Protein AF-H8GNR0-F1 (afdb_monomer_lite)

Foldseek 3Di:
DDDDDDFAEAAQADEDEDALAEQDPGPPARYHHPYHYHYDWAYEGAQCPVVVVVCVVRYDYHDQQWDDQACLQAPGTDTEGDQPGPQAQRTDVVVCCDPPNNQAANRRAGDQDNQNPPPDGHAGRHRYHADADQQWPAFDPPADAPPDADEDAAQDKDKGKTARPAPPDLQFFRPQDWWKFWADPPPRHGPDDTHHWDAPDPRQWDADHVVRMIIHTTGGHNVCAQTKMKTWTQTSNRDIGIHIYHYD

InterPro domains:
  IPR059226 Choice-of-anchor Q domain [NF041518] (64-130)
  IPR061461 PxKF C-terminal domain [NF038114] (137-248)

Structure (mmCIF, N/CA/C/O backbone):
data_AF-H8GNR0-F1
#
_entry.id   AF-H8GNR0-F1
#
loop_
_atom_site.group_PDB
_atom_site.id
_atom_site.type_symbol
_atom_site.label_atom_id
_atom_site.label_alt_id
_atom_site.label_comp_id
_atom_site.label_asym_id
_atom_site.label_entity_id
_atom_site.label_seq_id
_atom_site.pdbx_PDB_ins_code
_atom_site.Cartn_x
_atom_site.Cartn_y
_atom_site.Cartn_z
_atom_site.occupancy
_atom_site.B_iso_or_equiv
_atom_site.auth_seq_id
_atom_site.auth_comp_id
_atom_site.auth_asym_id
_atom_site.auth_atom_id
_atom_site.pdbx_PDB_model_num
ATOM 1 N N . MET A 1 1 ? 15.704 -31.417 -34.513 1.00 39.56 1 MET A N 1
ATOM 2 C CA . MET A 1 1 ? 16.563 -30.567 -33.666 1.00 39.56 1 MET A CA 1
ATOM 3 C C . MET A 1 1 ? 15.655 -29.708 -32.796 1.00 39.56 1 MET A C 1
ATOM 5 O O . MET A 1 1 ? 15.192 -28.676 -33.254 1.00 39.56 1 MET A O 1
ATOM 9 N N . GLY A 1 2 ? 15.285 -30.194 -31.609 1.00 46.16 2 GLY A N 1
ATOM 10 C CA . GLY A 1 2 ? 14.498 -29.434 -30.632 1.00 46.16 2 GLY A CA 1
ATOM 11 C C . GLY A 1 2 ? 15.456 -28.884 -29.586 1.00 46.16 2 GLY A C 1
ATOM 12 O O . GLY A 1 2 ? 16.051 -29.666 -28.851 1.00 46.16 2 GLY A O 1
ATOM 13 N N . GLY A 1 3 ? 15.701 -27.575 -29.600 1.00 50.22 3 GLY A N 1
ATOM 14 C CA . GLY A 1 3 ? 16.625 -26.953 -28.654 1.00 50.22 3 GLY A CA 1
ATOM 15 C C . GLY A 1 3 ? 15.974 -26.744 -27.279 1.00 50.22 3 GLY A C 1
ATOM 16 O O . GLY A 1 3 ? 14.777 -26.456 -27.228 1.00 50.22 3 GLY A O 1
ATOM 17 N N . PRO A 1 4 ? 16.731 -26.865 -26.174 1.00 57.81 4 PRO A N 1
ATOM 18 C CA . PRO A 1 4 ? 16.233 -26.592 -24.834 1.00 57.81 4 PRO A CA 1
ATOM 19 C C . PRO A 1 4 ? 16.185 -25.074 -24.641 1.00 57.81 4 PRO A C 1
ATOM 21 O O . PRO A 1 4 ? 17.228 -24.428 -24.621 1.00 57.81 4 PRO A O 1
ATOM 24 N N . TYR A 1 5 ? 15.003 -24.491 -24.525 1.00 54.38 5 TYR A N 1
ATOM 25 C CA . TYR A 1 5 ? 14.783 -23.048 -24.389 1.00 54.38 5 TYR A CA 1
ATOM 26 C C . TYR A 1 5 ? 13.385 -22.888 -23.751 1.00 54.38 5 TYR A C 1
ATOM 28 O O . TYR A 1 5 ? 12.466 -23.504 -24.283 1.00 54.38 5 TYR A O 1
ATOM 36 N N . VAL A 1 6 ? 13.063 -22.164 -22.674 1.00 59.62 6 VAL A N 1
ATOM 37 C CA . VAL A 1 6 ? 13.677 -21.181 -21.751 1.00 59.62 6 VAL A CA 1
ATOM 38 C C . VAL A 1 6 ? 12.701 -21.084 -20.548 1.00 59.62 6 VAL A C 1
ATOM 40 O O . VAL A 1 6 ? 11.546 -21.476 -20.720 1.00 59.62 6 VAL A O 1
ATOM 43 N N . GLY A 1 7 ? 13.086 -20.558 -19.380 1.00 70.69 7 GLY A N 1
ATOM 44 C CA . GLY A 1 7 ? 12.152 -20.331 -18.262 1.00 70.69 7 GLY A CA 1
ATOM 45 C C . GLY A 1 7 ? 11.491 -18.950 -18.204 1.00 70.69 7 GLY A C 1
ATOM 46 O O . GLY A 1 7 ? 10.556 -18.804 -17.426 1.00 70.69 7 GLY A O 1
ATOM 47 N N . GLY A 1 8 ? 11.972 -17.956 -18.971 1.00 87.25 8 GLY A N 1
ATOM 48 C CA . GLY A 1 8 ? 11.507 -16.558 -18.934 1.00 87.25 8 GLY A CA 1
ATOM 49 C C . GLY A 1 8 ? 11.011 -16.023 -20.285 1.00 87.25 8 GLY A C 1
ATOM 50 O O . GLY A 1 8 ? 10.174 -16.644 -20.943 1.00 87.25 8 GLY A O 1
ATOM 51 N N . ILE A 1 9 ? 11.517 -14.863 -20.721 1.00 92.06 9 ILE A N 1
ATOM 52 C CA . ILE A 1 9 ? 11.151 -14.235 -22.004 1.00 92.06 9 ILE A CA 1
ATOM 53 C C . ILE A 1 9 ? 12.023 -14.772 -23.143 1.00 92.06 9 ILE A C 1
ATOM 55 O O . ILE A 1 9 ? 13.246 -14.832 -23.032 1.00 92.06 9 ILE A O 1
ATOM 59 N N . ARG A 1 10 ? 11.396 -15.082 -24.287 1.00 91.75 10 ARG A N 1
ATOM 60 C CA . ARG A 1 10 ? 12.099 -15.417 -25.531 1.00 91.75 10 ARG A CA 1
ATOM 61 C C . ARG A 1 10 ? 11.581 -14.625 -26.727 1.00 91.75 10 ARG A C 1
ATOM 63 O O . ARG A 1 10 ? 10.444 -14.822 -27.151 1.00 91.75 10 ARG A O 1
ATOM 70 N N . ASN A 1 11 ? 12.437 -13.802 -27.328 1.00 91.94 11 ASN A N 1
ATOM 71 C CA . ASN A 1 11 ? 12.143 -13.058 -28.551 1.00 91.94 11 ASN A CA 1
ATOM 72 C C . ASN A 1 11 ? 13.150 -13.387 -29.664 1.00 91.94 11 ASN A C 1
ATOM 74 O O . ASN A 1 11 ? 14.297 -12.960 -29.617 1.00 91.94 11 ASN A O 1
ATOM 78 N N . PHE A 1 12 ? 12.724 -14.118 -30.695 1.00 91.62 12 PHE A N 1
ATOM 79 C CA . PHE A 1 12 ? 13.611 -14.534 -31.789 1.00 91.62 12 PHE A CA 1
ATOM 80 C C . PHE A 1 12 ? 13.840 -13.473 -32.866 1.00 91.62 12 PHE A C 1
ATOM 82 O O . PHE A 1 12 ? 14.936 -13.365 -33.400 1.00 91.62 12 PHE A O 1
ATOM 89 N N . SER A 1 13 ? 12.784 -12.758 -33.247 1.00 94.44 13 SER A N 1
ATOM 90 C CA . SER A 1 13 ? 12.810 -11.823 -34.380 1.00 94.44 13 SER A CA 1
ATOM 91 C C . SER A 1 13 ? 11.724 -10.748 -34.298 1.00 94.44 13 SER A C 1
ATOM 93 O O . SER A 1 13 ? 11.545 -9.991 -35.247 1.00 94.44 13 SER A O 1
ATOM 95 N N . GLY A 1 14 ? 10.938 -10.733 -33.218 1.00 95.50 14 GLY A N 1
ATOM 96 C CA . GLY A 1 14 ? 9.890 -9.749 -32.989 1.00 95.50 14 GLY A CA 1
ATOM 97 C C . GLY A 1 14 ? 10.418 -8.528 -32.245 1.00 95.50 14 GLY A C 1
ATOM 98 O O . GLY A 1 14 ? 11.629 -8.329 -32.116 1.00 95.50 14 GLY A O 1
ATOM 99 N N . THR A 1 15 ? 9.490 -7.739 -31.714 1.00 95.94 15 THR A N 1
ATOM 100 C CA . THR A 1 15 ? 9.794 -6.577 -30.877 1.00 95.94 15 THR A CA 1
ATOM 101 C C . THR A 1 15 ? 9.435 -6.874 -29.428 1.00 95.94 15 THR A C 1
ATOM 103 O O . THR A 1 15 ? 8.276 -7.158 -29.126 1.00 95.94 15 THR A O 1
ATOM 106 N N . LEU A 1 16 ? 10.416 -6.766 -28.536 1.00 95.00 16 LEU A N 1
ATOM 107 C CA . LEU A 1 16 ? 10.238 -6.770 -27.090 1.00 95.00 16 LEU A CA 1
ATOM 108 C C . LEU A 1 16 ? 10.314 -5.325 -26.588 1.00 95.00 16 LEU A C 1
ATOM 110 O O . LEU A 1 16 ? 11.270 -4.621 -26.897 1.00 95.00 16 LEU A O 1
ATOM 114 N N . ASN A 1 17 ? 9.305 -4.883 -25.837 1.00 95.38 17 ASN A N 1
ATOM 115 C CA . ASN A 1 17 ? 9.304 -3.574 -25.185 1.00 95.38 17 ASN A CA 1
ATOM 116 C C . ASN A 1 17 ? 9.335 -3.795 -23.670 1.00 95.38 17 ASN A C 1
ATOM 118 O O . ASN A 1 17 ? 8.449 -4.483 -23.160 1.00 95.38 17 ASN A O 1
ATOM 122 N N . LEU A 1 18 ? 10.318 -3.225 -22.973 1.00 96.06 18 LEU A N 1
ATOM 123 C CA . LEU A 1 18 ? 10.406 -3.258 -21.510 1.00 96.06 18 LEU A CA 1
ATOM 124 C C . LEU A 1 18 ? 10.346 -1.835 -20.955 1.00 96.06 18 LEU A C 1
ATOM 126 O O . LEU A 1 18 ? 11.019 -0.939 -21.462 1.00 96.06 18 LEU A O 1
ATOM 130 N N . ALA A 1 19 ? 9.523 -1.650 -19.926 1.00 96.31 19 ALA A N 1
ATOM 131 C CA . ALA A 1 19 ? 9.354 -0.383 -19.232 1.00 96.31 19 ALA A CA 1
ATOM 132 C C . ALA A 1 19 ? 9.080 -0.638 -17.751 1.00 96.31 19 ALA A C 1
ATOM 134 O O . ALA A 1 19 ? 8.079 -1.288 -17.438 1.00 96.31 19 ALA A O 1
ATOM 135 N N . ASN A 1 20 ? 9.944 -0.153 -16.852 1.00 97.62 20 ASN A N 1
ATOM 136 C CA . ASN A 1 20 ? 9.807 -0.338 -15.399 1.00 97.62 20 ASN A CA 1
ATOM 137 C C . ASN A 1 20 ? 9.437 -1.783 -15.006 1.00 97.62 2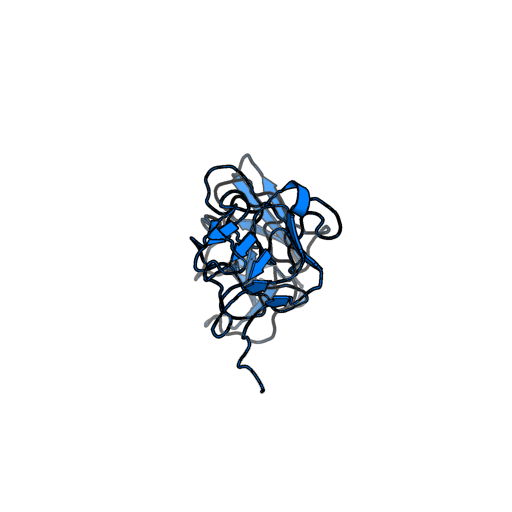0 ASN A C 1
ATOM 139 O O . ASN A 1 20 ? 8.523 -2.014 -14.214 1.00 97.62 20 ASN A O 1
ATOM 143 N N . THR A 1 21 ? 10.086 -2.771 -15.628 1.00 96.44 21 THR A N 1
ATOM 144 C CA . THR A 1 21 ? 9.705 -4.189 -15.562 1.00 96.44 21 THR A CA 1
ATOM 145 C C . THR A 1 21 ? 10.775 -5.039 -14.883 1.00 96.44 21 THR A C 1
ATOM 147 O O . THR A 1 21 ? 11.968 -4.839 -15.093 1.00 96.44 21 THR A O 1
ATOM 150 N N . ILE A 1 22 ? 10.331 -6.033 -14.108 1.00 97.81 22 ILE A N 1
ATOM 151 C CA . ILE A 1 22 ? 11.172 -7.095 -13.547 1.00 97.81 22 ILE A CA 1
ATOM 152 C C . ILE A 1 22 ? 11.054 -8.341 -14.433 1.00 97.81 22 ILE A C 1
ATOM 154 O O . ILE A 1 22 ? 9.946 -8.826 -14.670 1.00 97.81 22 ILE A O 1
ATOM 158 N N . VAL A 1 23 ? 12.188 -8.893 -14.866 1.00 96.38 23 VAL A N 1
ATOM 159 C CA . VAL A 1 23 ? 12.291 -10.219 -15.489 1.00 96.38 23 VAL A CA 1
ATOM 160 C C . VAL A 1 23 ? 13.349 -11.005 -14.723 1.00 96.38 23 VAL A C 1
ATOM 162 O O . VAL A 1 23 ? 14.544 -10.805 -14.905 1.00 96.38 23 VAL A O 1
ATOM 165 N N . ALA A 1 24 ? 12.907 -11.845 -13.796 1.00 95.75 24 ALA A N 1
ATOM 166 C CA . ALA A 1 24 ? 13.783 -12.519 -12.845 1.00 95.75 24 ALA A CA 1
ATOM 167 C C . ALA A 1 24 ? 13.139 -13.809 -12.326 1.00 95.75 24 ALA A C 1
ATOM 169 O O . ALA A 1 24 ? 11.928 -13.998 -12.463 1.00 95.75 24 ALA A O 1
ATOM 170 N N . ASN A 1 25 ? 13.938 -14.640 -11.652 1.00 93.19 25 ASN A N 1
ATOM 171 C CA . ASN A 1 25 ? 13.514 -15.900 -11.028 1.00 93.19 25 ASN A CA 1
ATOM 172 C C . ASN A 1 25 ? 12.925 -16.912 -12.021 1.00 93.19 25 ASN A C 1
ATOM 174 O O . ASN A 1 25 ? 12.088 -17.739 -11.651 1.00 93.19 25 ASN A O 1
ATOM 178 N N . ASN A 1 26 ? 13.359 -16.852 -13.276 1.00 91.44 26 ASN A N 1
ATOM 179 C CA . ASN A 1 26 ? 12.962 -17.805 -14.295 1.00 91.44 26 ASN A CA 1
ATOM 180 C C . ASN A 1 26 ? 13.930 -18.993 -14.352 1.00 91.44 26 ASN A C 1
ATOM 182 O O . ASN A 1 26 ? 15.117 -18.874 -14.042 1.00 91.44 26 ASN A O 1
ATOM 186 N N . ASP A 1 27 ? 13.449 -20.148 -14.815 1.00 85.56 27 ASP A N 1
ATOM 187 C CA . ASP A 1 27 ? 14.329 -21.296 -15.030 1.00 85.56 27 ASP A CA 1
ATOM 188 C C . ASP A 1 27 ? 15.379 -20.989 -16.120 1.00 85.56 27 ASP A C 1
ATOM 190 O O . ASP A 1 27 ? 15.062 -20.649 -17.263 1.00 85.56 27 ASP A O 1
ATOM 194 N N . ARG A 1 28 ? 16.656 -21.203 -15.788 1.00 84.81 28 ARG A N 1
ATOM 195 C CA . ARG A 1 28 ? 17.833 -21.107 -16.672 1.00 84.81 28 ARG A CA 1
ATOM 196 C C . ARG A 1 28 ? 18.226 -19.709 -17.166 1.00 84.81 28 ARG A C 1
ATOM 198 O O . ARG A 1 28 ? 19.396 -19.385 -17.009 1.00 84.81 28 ARG A O 1
ATOM 205 N N . VAL A 1 29 ? 17.349 -18.968 -17.843 1.00 91.38 29 VAL A N 1
ATOM 206 C CA . VAL A 1 29 ? 17.644 -17.596 -18.299 1.00 91.38 29 VAL A CA 1
ATOM 207 C C . VAL A 1 29 ? 16.388 -16.733 -18.281 1.00 91.38 29 VAL A C 1
ATOM 209 O O . VAL A 1 29 ? 15.316 -17.187 -18.698 1.00 91.38 29 VAL A O 1
ATOM 212 N N . ASP A 1 30 ? 16.529 -15.501 -17.801 1.00 93.38 30 ASP A N 1
ATOM 213 C CA . ASP A 1 30 ? 15.415 -14.569 -17.628 1.00 93.38 30 ASP A CA 1
ATOM 214 C C . ASP A 1 30 ? 14.933 -13.985 -18.959 1.00 93.38 30 ASP A C 1
ATOM 216 O O . ASP A 1 30 ? 13.728 -13.866 -19.195 1.00 93.38 30 ASP A O 1
ATOM 220 N N . CYS A 1 31 ? 15.857 -13.654 -19.858 1.00 93.56 31 CYS A N 1
ATOM 221 C CA . CYS A 1 31 ? 15.554 -12.939 -21.087 1.00 93.56 31 CYS A CA 1
ATOM 222 C C . CYS A 1 31 ? 16.506 -13.332 -22.234 1.00 93.56 31 CYS A C 1
ATOM 224 O O . CYS A 1 31 ? 17.686 -12.988 -22.264 1.00 93.56 31 CYS A O 1
ATOM 226 N N . GLU A 1 32 ? 15.983 -14.034 -23.241 1.00 92.62 32 GLU A N 1
ATOM 227 C CA . GLU A 1 32 ? 16.691 -14.334 -24.492 1.00 92.62 32 GLU A CA 1
ATOM 228 C C . GLU A 1 32 ? 16.096 -13.498 -25.635 1.00 92.62 32 GLU A C 1
ATOM 230 O O . GLU A 1 32 ? 14.982 -13.761 -26.096 1.00 92.62 32 GLU A O 1
ATOM 235 N N . ASN A 1 33 ? 16.838 -12.499 -26.122 1.00 92.19 33 ASN A N 1
ATOM 236 C CA . ASN A 1 33 ? 16.403 -11.621 -27.210 1.00 92.19 33 ASN A CA 1
ATOM 237 C C . ASN A 1 33 ? 17.394 -11.623 -28.386 1.00 92.19 33 ASN A C 1
ATOM 239 O O . ASN A 1 33 ? 18.531 -11.186 -28.249 1.00 92.19 33 ASN A O 1
ATOM 243 N N . ALA A 1 34 ? 16.922 -12.059 -29.554 1.00 91.69 34 ALA A N 1
ATOM 244 C CA . ALA A 1 34 ? 17.584 -11.942 -30.856 1.00 91.69 34 ALA A CA 1
ATOM 245 C C . ALA A 1 34 ? 16.828 -11.005 -31.827 1.00 91.69 34 ALA A C 1
ATOM 247 O O . ALA A 1 34 ? 17.286 -10.773 -32.945 1.00 91.69 34 ALA A O 1
ATOM 248 N N . GLY A 1 35 ? 15.668 -10.478 -31.409 1.00 93.12 35 GLY A N 1
ATOM 249 C CA . GLY A 1 35 ? 14.885 -9.484 -32.146 1.00 93.12 35 GLY A CA 1
ATOM 250 C C . GLY A 1 35 ? 15.174 -8.041 -31.715 1.00 93.12 35 GLY A C 1
ATOM 251 O O . GLY A 1 35 ? 16.189 -7.744 -31.084 1.00 93.12 35 GLY A O 1
ATOM 252 N N . THR A 1 36 ? 14.257 -7.127 -32.038 1.00 95.00 36 THR A N 1
ATOM 253 C CA . THR A 1 36 ? 14.333 -5.725 -31.602 1.00 95.00 36 THR A CA 1
ATOM 254 C C . THR A 1 36 ? 13.983 -5.609 -30.122 1.00 95.00 36 THR A C 1
ATOM 256 O O . THR A 1 36 ? 12.928 -6.084 -29.700 1.00 95.00 36 THR A O 1
ATOM 259 N N . LEU A 1 37 ? 14.842 -4.934 -29.358 1.00 94.19 37 LEU A N 1
ATOM 260 C CA . LEU A 1 37 ? 14.612 -4.593 -27.959 1.00 94.19 37 LEU A CA 1
ATOM 261 C C . LEU A 1 37 ? 14.445 -3.079 -27.827 1.00 94.19 37 LEU A C 1
ATOM 263 O O . LEU A 1 37 ? 15.369 -2.326 -28.123 1.00 94.19 37 LEU A O 1
ATOM 267 N N . ASN A 1 38 ? 13.265 -2.649 -27.391 1.00 95.25 38 ASN A N 1
ATOM 268 C CA . ASN A 1 38 ? 12.980 -1.262 -27.049 1.00 95.25 38 ASN A CA 1
ATOM 269 C C . ASN A 1 38 ? 12.901 -1.141 -25.529 1.00 95.25 38 ASN A C 1
ATOM 271 O O . ASN A 1 38 ? 12.120 -1.852 -24.892 1.00 95.25 38 ASN A O 1
ATOM 275 N N . ILE A 1 39 ? 13.676 -0.222 -24.965 1.00 94.50 39 ILE A N 1
ATOM 276 C CA . ILE A 1 39 ? 13.744 0.014 -23.526 1.00 94.50 39 ILE A CA 1
ATOM 277 C C . ILE A 1 39 ? 13.254 1.423 -23.214 1.00 94.50 39 ILE A C 1
ATOM 279 O O . ILE A 1 39 ? 13.574 2.377 -23.925 1.00 94.50 39 ILE A O 1
ATOM 283 N N . SER A 1 40 ? 12.473 1.548 -22.149 1.00 95.00 40 SER A N 1
ATOM 284 C CA . SER A 1 40 ? 12.185 2.816 -21.489 1.00 95.00 40 SER A CA 1
ATOM 285 C C . SER A 1 40 ? 12.238 2.653 -19.970 1.00 95.00 40 SER A C 1
ATOM 287 O O . SER A 1 40 ? 12.061 1.551 -19.444 1.00 95.00 40 SER A O 1
ATOM 289 N N . GLY A 1 41 ? 12.509 3.751 -19.262 1.00 95.62 41 GLY A N 1
ATOM 290 C CA . GLY A 1 41 ? 12.706 3.736 -17.813 1.00 95.62 41 GLY A CA 1
ATOM 291 C C . GLY A 1 41 ? 13.812 2.775 -17.375 1.00 95.62 41 GLY A C 1
ATOM 292 O O . GLY A 1 41 ? 14.766 2.547 -18.116 1.00 95.62 41 GLY A O 1
ATOM 293 N N . VAL A 1 42 ? 13.669 2.197 -16.183 1.00 97.25 42 VAL A N 1
ATOM 294 C CA . VAL A 1 42 ? 14.669 1.286 -15.604 1.00 97.25 42 VAL A CA 1
ATOM 295 C C . VAL A 1 42 ? 14.046 -0.084 -15.384 1.00 97.25 42 VAL A C 1
ATOM 297 O O . VAL A 1 42 ? 12.985 -0.205 -14.784 1.00 97.25 42 VAL A O 1
ATOM 300 N N . ASN A 1 43 ? 14.686 -1.131 -15.887 1.00 97.69 43 ASN A N 1
ATOM 301 C CA . ASN A 1 43 ? 14.215 -2.509 -15.804 1.00 97.69 43 ASN A CA 1
ATOM 302 C C . ASN A 1 43 ? 15.184 -3.340 -14.963 1.00 97.69 43 ASN A C 1
ATOM 304 O O . ASN A 1 43 ? 16.375 -3.051 -14.912 1.00 97.69 43 ASN A O 1
ATOM 308 N N . LEU A 1 44 ? 14.690 -4.398 -14.328 1.00 98.00 44 LEU A N 1
ATOM 309 C CA . LEU A 1 44 ? 15.511 -5.307 -13.535 1.00 98.00 44 LEU A CA 1
ATOM 310 C C . LEU A 1 44 ? 15.526 -6.684 -14.197 1.00 98.00 44 LEU A C 1
ATOM 312 O O . LEU A 1 44 ? 14.476 -7.316 -14.323 1.00 98.00 44 LEU A O 1
ATOM 316 N N . ILE A 1 45 ? 16.709 -7.145 -14.610 1.00 96.81 45 ILE A N 1
ATOM 317 C CA . ILE A 1 45 ? 16.914 -8.484 -15.178 1.00 96.81 45 ILE A CA 1
ATOM 318 C C . ILE A 1 45 ? 17.764 -9.302 -14.208 1.00 96.81 45 ILE A C 1
ATOM 320 O O . ILE A 1 45 ? 18.913 -8.950 -13.944 1.00 96.81 45 ILE A O 1
ATOM 324 N N . GLY A 1 46 ? 17.202 -10.385 -13.671 1.00 95.44 46 GLY A N 1
ATOM 325 C CA . GLY A 1 46 ? 17.786 -11.124 -12.548 1.00 95.44 46 GLY A CA 1
ATOM 326 C C . GLY A 1 46 ? 19.203 -11.633 -12.810 1.00 95.44 46 GLY A C 1
ATOM 327 O O . GLY A 1 46 ? 20.113 -11.424 -12.006 1.00 95.44 46 GLY A O 1
ATOM 328 N N . ASP A 1 47 ? 19.390 -12.266 -13.964 1.00 92.94 47 ASP A N 1
ATOM 329 C CA . ASP A 1 47 ? 20.650 -12.873 -14.403 1.00 92.94 47 ASP A CA 1
ATOM 330 C C . ASP A 1 47 ? 21.485 -12.002 -15.364 1.00 92.94 47 ASP A C 1
ATOM 332 O O . ASP A 1 47 ? 22.539 -12.437 -15.835 1.00 92.94 47 ASP A O 1
ATOM 336 N N . GLY A 1 48 ? 21.024 -10.785 -15.670 1.00 92.19 48 GLY A N 1
ATOM 337 C CA . GLY A 1 48 ? 21.700 -9.860 -16.586 1.00 92.19 48 GLY A CA 1
ATOM 338 C C . GLY A 1 48 ? 21.624 -10.235 -18.070 1.00 92.19 48 GLY A C 1
ATOM 339 O O . GLY A 1 48 ? 22.378 -9.696 -18.882 1.00 92.19 48 GLY A O 1
ATOM 340 N N . SER A 1 49 ? 20.734 -11.155 -18.441 1.00 92.06 49 SER A N 1
ATOM 341 C CA . SER A 1 49 ? 20.459 -11.508 -19.835 1.00 92.06 49 SER A CA 1
ATOM 342 C C . SER A 1 49 ? 19.793 -10.362 -20.629 1.00 92.06 49 SER A C 1
ATOM 344 O O . SER A 1 49 ? 19.666 -9.239 -20.144 1.00 92.06 49 SER A O 1
ATOM 346 N N . CYS A 1 50 ? 19.445 -10.592 -21.903 1.00 89.19 50 CYS A N 1
ATOM 347 C CA . CYS A 1 50 ? 19.048 -9.535 -22.854 1.00 89.19 50 CYS A CA 1
ATOM 348 C C . CYS A 1 50 ? 20.075 -8.398 -23.038 1.00 89.19 50 CYS A C 1
ATOM 350 O O . CYS A 1 50 ? 19.702 -7.274 -23.360 1.00 89.19 50 CYS A O 1
ATOM 352 N N . ASP A 1 51 ? 21.365 -8.720 -22.879 1.00 82.69 51 ASP A N 1
ATOM 353 C CA . ASP A 1 51 ? 22.490 -7.774 -22.935 1.00 82.69 51 ASP A CA 1
ATOM 354 C C . ASP A 1 51 ? 22.353 -6.605 -21.941 1.00 82.69 51 ASP A C 1
ATOM 356 O O . ASP A 1 51 ? 22.891 -5.526 -22.155 1.00 82.69 51 ASP A O 1
ATOM 360 N N . ALA A 1 52 ? 21.666 -6.824 -20.812 1.00 83.31 52 ALA A N 1
ATOM 361 C CA . ALA A 1 52 ? 21.448 -5.803 -19.787 1.00 83.31 52 ALA A CA 1
ATOM 362 C C . ALA A 1 52 ? 22.757 -5.162 -19.286 1.00 83.31 52 ALA A C 1
ATOM 364 O O . ALA A 1 52 ? 22.780 -4.000 -18.890 1.00 83.31 52 ALA A O 1
ATOM 365 N N . SER A 1 53 ? 23.877 -5.893 -19.346 1.00 80.69 53 SER A N 1
ATOM 366 C CA . SER A 1 53 ? 25.195 -5.381 -18.962 1.00 80.69 53 SER A CA 1
ATOM 367 C C . SER A 1 53 ? 25.749 -4.280 -19.872 1.00 80.69 53 SER A C 1
ATOM 369 O O . SER A 1 53 ? 26.672 -3.579 -19.456 1.00 80.69 53 SER A O 1
ATOM 371 N N . SER A 1 54 ? 25.246 -4.134 -21.102 1.00 85.94 54 SER A N 1
ATOM 372 C CA . SER A 1 54 ? 25.718 -3.109 -22.041 1.00 85.94 54 SER A CA 1
ATOM 373 C C . SER A 1 54 ? 25.004 -1.760 -21.881 1.00 85.94 54 SER A C 1
ATOM 375 O O . SER A 1 54 ? 25.495 -0.759 -22.406 1.00 85.94 54 SER A 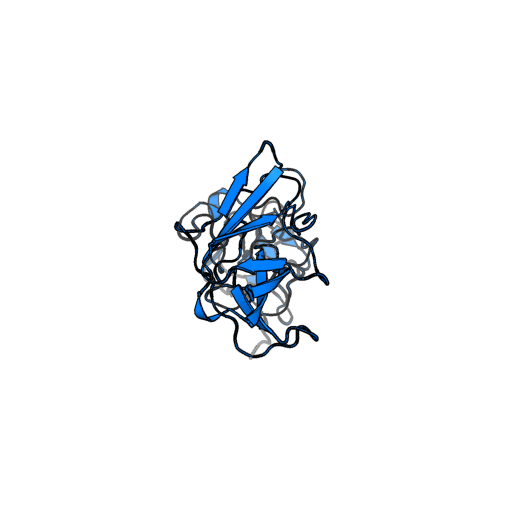O 1
ATOM 377 N N . ASP A 1 55 ? 23.914 -1.707 -21.104 1.00 88.12 55 ASP A N 1
ATOM 378 C CA . ASP A 1 55 ? 23.126 -0.497 -20.846 1.00 88.12 55 ASP A CA 1
ATOM 379 C C . ASP A 1 55 ? 22.785 -0.325 -19.346 1.00 88.12 55 ASP A C 1
ATOM 381 O O . ASP A 1 55 ? 21.632 -0.454 -18.923 1.00 88.12 55 ASP A O 1
ATOM 385 N N . PRO A 1 56 ? 23.786 0.001 -18.507 1.00 88.56 56 PRO A N 1
ATOM 386 C CA . PRO A 1 56 ? 23.600 0.160 -17.063 1.00 88.56 56 PRO A CA 1
ATOM 387 C C . PRO A 1 56 ? 22.748 1.381 -16.676 1.00 88.56 56 PRO A C 1
ATOM 389 O O . PRO A 1 56 ? 22.462 1.568 -15.498 1.00 88.56 56 PRO A O 1
ATOM 392 N N . ALA A 1 57 ? 22.372 2.238 -17.632 1.00 90.56 57 ALA A N 1
ATOM 393 C CA . ALA A 1 57 ? 21.483 3.369 -17.375 1.00 90.56 57 ALA A CA 1
ATOM 394 C C . ALA A 1 57 ? 20.005 2.946 -17.323 1.00 90.56 57 ALA A C 1
ATOM 396 O O . ALA A 1 57 ? 19.210 3.611 -16.664 1.00 90.56 57 ALA A O 1
ATOM 397 N N . HIS A 1 58 ? 19.643 1.851 -17.998 1.00 93.88 58 HIS A N 1
ATOM 398 C CA . HIS A 1 58 ? 18.264 1.362 -18.070 1.00 93.88 58 HIS A CA 1
ATOM 399 C C . HIS A 1 58 ? 18.079 -0.037 -17.479 1.00 93.88 58 HIS A C 1
ATOM 401 O O . HIS A 1 58 ? 16.951 -0.539 -17.443 1.00 93.88 58 HIS A O 1
ATOM 407 N N . PHE A 1 59 ? 19.158 -0.666 -17.011 1.00 96.00 59 PHE A N 1
ATOM 408 C CA . PHE A 1 59 ? 19.111 -1.982 -16.396 1.00 96.00 59 PHE A CA 1
ATOM 409 C C . PHE A 1 59 ? 19.784 -2.043 -15.035 1.00 96.00 59 PHE A C 1
ATOM 411 O O . PHE A 1 59 ? 20.921 -1.614 -14.846 1.00 96.00 59 PHE A O 1
ATOM 418 N N . ILE A 1 60 ? 19.091 -2.711 -14.122 1.00 97.12 60 ILE A N 1
ATOM 419 C CA . ILE A 1 60 ? 19.618 -3.212 -12.862 1.00 97.12 60 ILE A CA 1
ATOM 420 C C . ILE A 1 60 ? 19.733 -4.729 -12.978 1.00 97.12 60 ILE A C 1
ATOM 422 O O . ILE A 1 60 ? 18.818 -5.403 -13.455 1.00 97.12 60 ILE A O 1
ATOM 426 N N . ILE A 1 61 ? 20.873 -5.269 -12.550 1.00 96.44 61 ILE A N 1
ATOM 427 C CA . ILE A 1 61 ? 21.151 -6.705 -12.590 1.00 96.44 61 ILE A CA 1
ATOM 428 C C . ILE A 1 61 ? 21.264 -7.220 -11.162 1.00 96.44 61 ILE A C 1
ATOM 430 O O . ILE A 1 61 ? 22.074 -6.719 -10.382 1.00 96.44 61 ILE A O 1
ATOM 434 N N . GLY A 1 62 ? 20.479 -8.240 -10.832 1.00 95.38 62 GLY A N 1
ATOM 435 C CA . GLY A 1 62 ? 20.512 -8.882 -9.524 1.00 95.38 62 GLY A CA 1
ATOM 436 C C . GLY A 1 62 ? 19.149 -9.383 -9.069 1.00 95.38 62 GLY A C 1
ATOM 437 O O . GLY A 1 62 ? 18.146 -9.237 -9.760 1.00 95.38 62 GLY A O 1
ATOM 438 N N . SER A 1 63 ? 19.110 -9.987 -7.881 1.00 95.94 63 SER A N 1
ATOM 439 C CA . SER A 1 63 ? 17.859 -10.484 -7.305 1.00 95.94 63 SER A CA 1
ATOM 440 C C . SER A 1 63 ? 16.879 -9.329 -7.047 1.00 95.94 63 SER A C 1
ATOM 442 O O . SER A 1 63 ? 17.256 -8.349 -6.407 1.00 95.94 63 SER A O 1
ATOM 444 N N . PRO A 1 64 ? 15.611 -9.441 -7.479 1.00 96.69 64 PRO A N 1
ATOM 445 C CA . PRO A 1 64 ? 14.555 -8.500 -7.095 1.00 96.69 64 PRO A CA 1
ATOM 446 C C . PRO A 1 64 ? 13.998 -8.744 -5.682 1.00 96.69 64 PRO A C 1
ATOM 448 O O . PRO A 1 64 ? 13.125 -7.999 -5.242 1.00 96.69 64 PRO A O 1
ATOM 451 N N . ASP A 1 65 ? 14.421 -9.812 -4.996 1.00 97.56 65 ASP A N 1
ATOM 452 C CA . ASP A 1 65 ? 13.983 -10.176 -3.639 1.00 97.56 65 ASP A CA 1
ATOM 453 C C . ASP A 1 65 ? 12.453 -10.216 -3.469 1.00 97.56 65 ASP A C 1
ATOM 455 O O . ASP A 1 65 ? 11.868 -9.710 -2.505 1.00 97.56 65 ASP A O 1
ATOM 459 N N . LEU A 1 66 ? 11.800 -10.851 -4.447 1.00 97.31 66 LEU A N 1
ATOM 460 C CA . LEU A 1 66 ? 10.355 -11.049 -4.480 1.00 97.31 66 LEU A CA 1
ATOM 461 C C . LEU A 1 66 ? 9.895 -12.051 -3.416 1.00 97.31 66 LEU A C 1
ATOM 463 O O . LEU A 1 66 ? 10.405 -13.168 -3.319 1.00 97.31 66 LEU A O 1
ATOM 467 N N . GLY A 1 67 ? 8.835 -11.695 -2.696 1.00 96.62 67 GLY A N 1
ATOM 468 C CA . GLY A 1 67 ? 8.015 -12.649 -1.961 1.00 96.62 67 GLY A CA 1
ATOM 469 C C . GLY A 1 67 ? 7.237 -13.591 -2.897 1.00 96.62 67 GLY A C 1
ATOM 470 O O . GLY A 1 67 ? 7.158 -13.366 -4.111 1.00 96.62 67 GLY A O 1
ATOM 471 N N . PRO A 1 68 ? 6.620 -14.657 -2.355 1.00 96.25 68 PRO A N 1
ATOM 472 C CA . PRO A 1 68 ? 5.794 -15.569 -3.144 1.00 96.25 68 PRO A CA 1
ATOM 473 C C . PRO A 1 68 ? 4.578 -14.855 -3.751 1.00 96.25 68 PRO A C 1
ATOM 475 O O . PRO A 1 68 ? 4.120 -13.834 -3.236 1.00 96.25 68 PRO A O 1
ATOM 478 N N . LEU A 1 69 ? 4.016 -15.437 -4.815 1.00 95.88 69 LEU A N 1
ATOM 479 C CA . LEU A 1 69 ? 2.744 -14.983 -5.375 1.00 95.88 69 LEU A CA 1
ATOM 480 C C . LEU A 1 69 ? 1.640 -15.174 -4.325 1.00 95.88 69 LEU A C 1
ATOM 482 O O . LEU A 1 69 ? 1.306 -16.303 -3.960 1.00 95.88 69 LEU A O 1
ATOM 486 N N . ALA A 1 70 ? 1.089 -14.072 -3.822 1.00 95.62 70 ALA A N 1
ATOM 487 C CA . ALA A 1 70 ? 0.166 -14.089 -2.692 1.00 95.62 70 ALA A CA 1
ATOM 488 C C . ALA A 1 70 ? -0.919 -13.012 -2.813 1.00 95.62 70 ALA A C 1
ATOM 490 O O . ALA A 1 70 ? -0.834 -12.093 -3.630 1.00 95.62 70 ALA A O 1
ATOM 491 N N . ASP A 1 71 ? -1.961 -13.131 -1.988 1.00 92.69 71 ASP A N 1
ATOM 492 C CA . ASP A 1 71 ? -2.934 -12.053 -1.803 1.00 92.69 71 ASP A CA 1
ATOM 493 C C . ASP A 1 71 ? -2.313 -10.937 -0.950 1.00 92.69 71 ASP A C 1
ATOM 495 O O . ASP A 1 71 ? -2.272 -11.017 0.279 1.00 92.69 71 ASP A O 1
ATOM 499 N N . ASN A 1 72 ? -1.841 -9.886 -1.622 1.00 90.81 72 ASN A N 1
ATOM 500 C CA . ASN A 1 72 ? -1.297 -8.688 -0.984 1.00 90.81 72 ASN A CA 1
ATOM 501 C C . ASN A 1 72 ? -2.300 -7.515 -0.969 1.00 90.81 72 ASN A C 1
ATOM 503 O O . ASN A 1 72 ? -1.890 -6.359 -0.868 1.00 90.81 72 ASN A O 1
ATOM 507 N N . GLY A 1 73 ? -3.611 -7.778 -1.069 1.00 83.69 73 GLY A N 1
ATOM 508 C CA . GLY A 1 73 ? -4.660 -6.762 -0.901 1.00 83.69 73 GLY A CA 1
ATOM 509 C C . GLY A 1 73 ? -5.135 -6.057 -2.179 1.00 83.69 73 GLY A C 1
ATOM 510 O O . GLY A 1 73 ? -5.690 -4.961 -2.084 1.00 83.69 73 GLY A O 1
ATOM 511 N N . GLY A 1 74 ? -4.929 -6.671 -3.349 1.00 88.44 74 GLY A N 1
ATOM 512 C CA . GLY A 1 74 ? -5.349 -6.184 -4.669 1.00 88.44 74 GLY A CA 1
ATOM 513 C C . GLY A 1 74 ? -6.423 -7.052 -5.351 1.00 88.44 74 GLY A C 1
ATOM 514 O O . GLY A 1 74 ? -6.878 -8.037 -4.774 1.00 88.44 74 GLY A O 1
ATOM 515 N N . PRO A 1 75 ? -6.841 -6.717 -6.589 1.00 91.88 75 PRO A N 1
ATOM 516 C CA . PRO A 1 75 ? -7.767 -7.537 -7.380 1.00 91.88 75 PRO A CA 1
ATOM 517 C C . PRO A 1 75 ? -7.141 -8.848 -7.890 1.00 91.88 75 PRO A C 1
ATOM 519 O O . PRO A 1 75 ? -7.866 -9.751 -8.305 1.00 91.88 75 PRO A O 1
ATOM 522 N N . THR A 1 76 ? -5.811 -8.949 -7.874 1.00 93.88 76 THR A N 1
ATOM 523 C CA . THR A 1 76 ? -5.018 -10.108 -8.298 1.00 93.88 76 THR A CA 1
ATOM 524 C C . THR A 1 76 ? -3.927 -10.404 -7.270 1.00 93.88 76 THR A C 1
ATOM 526 O O . THR A 1 76 ? -3.570 -9.542 -6.463 1.00 93.88 76 THR A O 1
ATOM 529 N N . GLN A 1 77 ? -3.392 -11.628 -7.294 1.00 96.06 77 GLN A N 1
ATOM 530 C CA . GLN A 1 77 ? -2.190 -11.950 -6.525 1.00 96.06 77 GLN A CA 1
ATOM 531 C C . GLN A 1 77 ? -0.983 -11.204 -7.107 1.00 96.06 77 GLN A C 1
ATOM 533 O O . GLN A 1 77 ? -0.875 -11.068 -8.325 1.00 96.06 77 GLN A O 1
ATOM 538 N N . THR A 1 78 ? -0.070 -10.756 -6.247 1.00 96.00 78 THR A N 1
ATOM 539 C CA . THR A 1 78 ? 1.175 -10.072 -6.634 1.00 96.00 78 THR A CA 1
ATOM 540 C C . THR A 1 78 ? 2.381 -10.706 -5.949 1.00 96.00 78 THR A C 1
ATOM 542 O O . THR A 1 78 ? 2.241 -11.418 -4.954 1.00 96.00 78 THR A O 1
ATOM 545 N N . HIS A 1 79 ? 3.572 -10.420 -6.470 1.00 97.19 79 HIS A N 1
ATOM 546 C CA . HIS A 1 79 ? 4.827 -10.611 -5.753 1.00 97.19 79 HIS A CA 1
ATOM 547 C C . HIS A 1 79 ? 5.150 -9.325 -4.990 1.00 97.19 79 HIS A C 1
ATOM 549 O O . HIS A 1 79 ? 5.267 -8.270 -5.608 1.00 97.19 79 HIS A O 1
ATOM 555 N N . ALA A 1 80 ? 5.245 -9.398 -3.662 1.00 96.69 80 ALA A N 1
ATOM 556 C CA . ALA A 1 80 ? 5.663 -8.257 -2.850 1.00 96.69 80 ALA A CA 1
ATOM 557 C C . ALA A 1 80 ? 7.184 -8.073 -2.926 1.00 96.69 80 ALA A C 1
ATOM 559 O O . ALA A 1 80 ? 7.907 -9.067 -2.976 1.00 96.69 80 ALA A O 1
ATOM 560 N N . LEU A 1 81 ? 7.664 -6.829 -2.893 1.00 97.88 81 LEU A N 1
ATOM 561 C CA . LEU A 1 81 ? 9.089 -6.545 -2.706 1.00 97.88 81 LEU A CA 1
ATOM 562 C C . LEU A 1 81 ? 9.467 -6.699 -1.230 1.00 97.88 81 LEU A C 1
ATOM 564 O O . LEU A 1 81 ? 8.721 -6.275 -0.341 1.00 97.88 81 LEU A O 1
ATOM 568 N N . SER A 1 82 ? 10.621 -7.308 -0.972 1.00 95.62 82 SER A N 1
ATOM 569 C CA . SER A 1 82 ? 11.221 -7.339 0.365 1.00 95.62 82 SER A CA 1
ATOM 570 C C . SER A 1 82 ? 12.006 -6.054 0.631 1.00 95.62 82 SER A C 1
ATOM 572 O O . SER A 1 82 ? 12.533 -5.442 -0.296 1.00 95.62 82 SER A O 1
ATOM 574 N N . ALA A 1 83 ? 12.123 -5.660 1.903 1.00 94.69 83 ALA A N 1
ATOM 575 C CA . ALA A 1 83 ? 12.947 -4.514 2.290 1.00 94.69 83 ALA A CA 1
ATOM 576 C C . ALA A 1 83 ? 14.399 -4.699 1.811 1.00 94.69 83 ALA A C 1
ATOM 578 O O . ALA A 1 83 ? 14.993 -5.752 2.049 1.00 94.69 83 ALA A O 1
ATOM 579 N N . GLY A 1 84 ? 14.954 -3.674 1.160 1.00 94.88 84 GLY A N 1
ATOM 580 C CA . GLY A 1 84 ? 16.295 -3.710 0.567 1.00 94.88 84 GLY A CA 1
ATOM 581 C C . GLY A 1 84 ? 16.369 -4.285 -0.852 1.00 94.88 84 GLY A C 1
ATOM 582 O O . GLY A 1 84 ? 17.470 -4.408 -1.381 1.00 94.88 84 GLY A O 1
ATOM 583 N N . SER A 1 85 ? 15.230 -4.626 -1.467 1.00 98.19 85 SER A N 1
ATOM 584 C CA . SER A 1 85 ? 15.171 -5.026 -2.876 1.00 98.19 85 SER A CA 1
ATOM 585 C C . SER A 1 85 ? 15.788 -3.964 -3.790 1.00 98.19 85 SER A C 1
ATOM 587 O O . SER A 1 85 ? 15.522 -2.773 -3.646 1.00 98.19 85 SER A O 1
ATOM 589 N N . LEU A 1 86 ? 16.535 -4.418 -4.799 1.00 97.88 86 LEU A N 1
ATOM 590 C CA . LEU A 1 86 ? 17.090 -3.568 -5.857 1.00 97.88 86 LEU A CA 1
ATOM 591 C C . LEU A 1 86 ? 16.023 -2.927 -6.760 1.00 97.88 86 LEU A C 1
ATOM 593 O O . LEU A 1 86 ? 16.364 -2.114 -7.610 1.00 97.88 86 LEU A O 1
ATOM 597 N N . ALA A 1 87 ? 14.755 -3.323 -6.638 1.00 98.38 87 ALA A N 1
ATOM 598 C CA . ALA A 1 87 ? 13.655 -2.725 -7.390 1.00 98.38 87 ALA A CA 1
ATOM 599 C C . ALA A 1 87 ? 13.077 -1.466 -6.724 1.00 98.38 87 ALA A C 1
ATOM 601 O O . ALA A 1 87 ? 12.319 -0.756 -7.387 1.00 98.38 87 ALA A O 1
ATOM 602 N N . ILE A 1 88 ? 13.407 -1.223 -5.447 1.00 98.56 88 ILE A N 1
ATOM 603 C CA . ILE A 1 88 ? 12.826 -0.142 -4.646 1.00 98.56 88 ILE A CA 1
ATOM 604 C C . ILE A 1 88 ? 13.388 1.213 -5.076 1.00 98.56 88 ILE A C 1
ATOM 606 O O . ILE A 1 88 ? 14.607 1.377 -5.139 1.00 98.56 88 ILE A O 1
ATOM 610 N N . ASP A 1 89 ? 12.503 2.168 -5.355 1.00 98.00 89 ASP A N 1
ATOM 611 C CA . ASP A 1 89 ? 12.827 3.553 -5.717 1.00 98.00 89 ASP A CA 1
ATOM 612 C C . ASP A 1 89 ? 13.744 3.683 -6.953 1.00 98.00 89 ASP A C 1
ATOM 614 O O . ASP A 1 89 ? 14.548 4.607 -7.071 1.00 98.00 89 ASP A O 1
ATOM 618 N N . GLN A 1 90 ? 13.642 2.749 -7.907 1.00 97.81 90 GLN A N 1
ATOM 619 C CA . GLN A 1 90 ? 14.519 2.720 -9.090 1.00 97.81 90 GLN A CA 1
ATOM 620 C C . GLN A 1 90 ? 13.823 3.001 -10.426 1.00 97.81 90 GLN A C 1
ATOM 622 O O . GLN A 1 90 ? 14.507 3.189 -11.432 1.00 97.81 90 GLN A O 1
ATOM 627 N N . ALA A 1 91 ? 12.490 2.988 -10.497 1.00 97.81 91 ALA A N 1
ATOM 628 C CA . ALA A 1 91 ? 11.790 3.130 -11.772 1.00 97.81 91 ALA A CA 1
ATOM 629 C C . ALA A 1 91 ? 11.655 4.592 -12.234 1.00 97.81 91 ALA A C 1
ATOM 631 O O . ALA A 1 91 ? 11.870 5.557 -11.506 1.00 97.81 91 ALA A O 1
ATOM 632 N N . ASP A 1 92 ? 11.257 4.774 -13.494 1.00 97.81 92 ASP A N 1
ATOM 633 C CA . ASP A 1 92 ? 10.971 6.100 -14.038 1.00 97.81 92 ASP A CA 1
ATOM 634 C C . ASP A 1 92 ? 9.563 6.577 -13.635 1.00 97.81 92 ASP A C 1
ATOM 636 O O . ASP A 1 92 ? 8.544 6.062 -14.118 1.00 97.81 92 ASP A O 1
ATOM 640 N N . ASN A 1 93 ? 9.508 7.614 -12.794 1.00 97.88 93 ASN A N 1
ATOM 641 C CA . ASN A 1 93 ? 8.272 8.248 -12.327 1.00 97.88 93 ASN A CA 1
ATOM 642 C C . ASN A 1 93 ? 7.373 8.777 -13.458 1.00 97.88 93 ASN A C 1
ATOM 644 O O . ASN A 1 93 ? 6.150 8.805 -13.308 1.00 97.88 93 ASN A O 1
ATOM 648 N N . THR A 1 94 ? 7.935 9.197 -14.595 1.00 98.12 94 THR A N 1
ATOM 649 C CA . THR A 1 94 ? 7.142 9.706 -15.726 1.00 98.12 94 THR A CA 1
ATOM 650 C C . THR A 1 94 ? 6.310 8.599 -16.367 1.00 98.12 94 THR A C 1
ATOM 652 O O . THR A 1 94 ? 5.152 8.825 -16.728 1.00 98.12 94 THR A O 1
ATOM 655 N N . ILE A 1 95 ? 6.855 7.381 -16.425 1.00 97.44 95 ILE A N 1
ATOM 656 C CA . ILE A 1 95 ? 6.151 6.186 -16.901 1.00 97.44 95 ILE A CA 1
ATOM 657 C C . ILE A 1 95 ? 5.093 5.760 -15.881 1.00 97.44 95 ILE A C 1
ATOM 659 O O . ILE A 1 95 ? 3.963 5.459 -16.264 1.00 97.44 95 ILE A O 1
ATOM 663 N N . CYS A 1 96 ? 5.418 5.793 -14.585 1.00 97.69 96 CYS A N 1
ATOM 664 C CA . CYS A 1 96 ? 4.464 5.485 -13.516 1.00 97.69 96 CYS A CA 1
ATOM 665 C C . CYS A 1 96 ? 3.268 6.453 -13.493 1.00 97.69 96 CYS A C 1
ATOM 667 O O . CYS A 1 96 ? 2.132 6.029 -13.270 1.00 97.69 96 CYS A O 1
ATOM 669 N N . ALA A 1 97 ? 3.491 7.735 -13.793 1.00 98.06 97 ALA A N 1
ATOM 670 C CA . ALA A 1 97 ? 2.433 8.738 -13.871 1.00 98.06 97 ALA A CA 1
ATOM 671 C C . ALA A 1 97 ? 1.557 8.616 -15.129 1.00 98.06 97 ALA A C 1
ATOM 673 O O . ALA A 1 97 ? 0.393 9.025 -15.109 1.00 98.06 97 ALA A O 1
ATOM 674 N N . ALA A 1 98 ? 2.091 8.064 -16.220 1.00 97.94 98 ALA A N 1
ATOM 675 C CA . ALA A 1 98 ? 1.377 7.939 -17.483 1.00 97.94 98 ALA A CA 1
ATOM 676 C C . ALA A 1 98 ? 0.260 6.880 -17.429 1.00 97.94 98 ALA A C 1
ATOM 678 O O . ALA A 1 98 ? 0.317 5.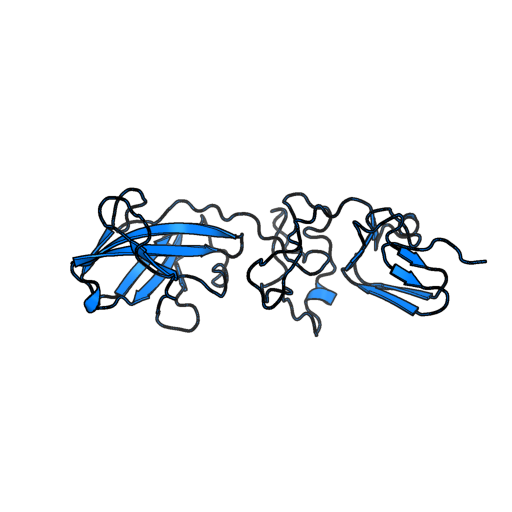886 -16.700 1.00 97.94 98 ALA A O 1
ATOM 679 N N . ALA A 1 99 ? -0.775 7.066 -18.251 1.00 95.88 99 ALA A N 1
ATOM 680 C CA . ALA A 1 99 ? -1.766 6.021 -18.476 1.00 95.88 99 ALA A CA 1
ATOM 681 C C . ALA A 1 99 ? -1.109 4.816 -19.189 1.00 95.88 99 ALA A C 1
ATOM 683 O O . ALA A 1 99 ? -0.301 5.021 -20.094 1.00 95.88 99 ALA A O 1
ATOM 684 N N . PRO A 1 100 ? -1.471 3.567 -18.841 1.00 94.62 100 PRO A N 1
ATOM 685 C CA . PRO A 1 100 ? -2.569 3.182 -17.953 1.00 94.62 100 PRO A CA 1
ATOM 686 C C . PRO A 1 100 ? -2.189 3.040 -16.467 1.00 94.62 100 PRO A C 1
ATOM 688 O O . PRO A 1 100 ? -3.083 2.759 -15.670 1.00 94.62 100 PRO A O 1
ATOM 691 N N . VAL A 1 101 ? -0.918 3.232 -16.087 1.00 95.81 101 VAL A N 1
ATOM 692 C CA . VAL A 1 101 ? -0.435 3.039 -14.704 1.00 95.81 101 VAL A CA 1
ATOM 693 C C . VAL A 1 101 ? -1.054 4.065 -13.757 1.00 95.81 101 VAL A C 1
ATOM 695 O O . VAL A 1 101 ? -1.533 3.695 -12.691 1.00 95.81 101 VAL A O 1
ATOM 698 N N . ASN A 1 102 ? -1.128 5.336 -14.170 1.00 97.06 102 ASN A N 1
ATOM 699 C CA . ASN A 1 102 ? -1.814 6.413 -13.445 1.00 97.06 102 ASN A CA 1
ATOM 700 C C . ASN A 1 102 ? -1.426 6.509 -11.957 1.00 97.06 102 ASN A C 1
ATOM 702 O O . ASN A 1 102 ? -2.295 6.713 -11.107 1.00 97.06 102 ASN A O 1
ATOM 706 N N . ASN A 1 103 ? -0.136 6.360 -11.639 1.00 96.88 103 ASN A N 1
ATOM 707 C CA . ASN A 1 103 ? 0.391 6.374 -10.271 1.00 96.88 103 ASN A CA 1
ATOM 708 C C . ASN A 1 103 ? -0.230 5.300 -9.364 1.00 96.88 103 ASN A C 1
ATOM 710 O O . ASN A 1 103 ? -0.381 5.496 -8.156 1.00 96.88 103 ASN A O 1
ATOM 714 N N . LEU A 1 104 ? -0.614 4.161 -9.950 1.00 95.69 104 LEU A N 1
ATOM 715 C CA . LEU A 1 104 ? -1.222 3.054 -9.233 1.00 95.69 104 LEU A CA 1
ATOM 716 C C . LEU A 1 104 ? -0.486 1.742 -9.473 1.00 95.69 104 LEU A C 1
ATOM 718 O O . LEU A 1 104 ? -0.301 1.235 -10.576 1.00 95.69 104 LEU A O 1
ATOM 722 N N . ASP A 1 105 ? -0.050 1.194 -8.359 1.00 96.25 105 ASP A N 1
ATOM 723 C CA . ASP A 1 105 ? -0.138 -0.200 -7.982 1.00 96.25 105 ASP A CA 1
ATOM 724 C C . ASP A 1 105 ? -0.976 -1.221 -8.778 1.00 96.25 105 ASP A C 1
ATOM 726 O O . ASP A 1 105 ? -2.138 -0.923 -9.050 1.00 96.25 105 ASP A O 1
ATOM 730 N N . GLN A 1 106 ? -0.535 -2.476 -8.993 1.00 95.50 106 GLN A N 1
ATOM 731 C CA . GLN A 1 106 ? -1.480 -3.548 -9.382 1.00 95.50 106 GLN A CA 1
ATOM 732 C C . GLN A 1 106 ? -2.546 -3.802 -8.293 1.00 95.50 106 GLN A C 1
ATOM 734 O O . GLN A 1 106 ? -3.663 -4.222 -8.594 1.00 95.50 106 GLN A O 1
ATOM 739 N N . ARG A 1 107 ? -2.249 -3.489 -7.026 1.00 93.38 107 ARG A N 1
ATOM 740 C CA . ARG A 1 107 ? -3.192 -3.531 -5.897 1.00 93.38 107 ARG A CA 1
ATOM 741 C C . ARG A 1 107 ? -4.012 -2.247 -5.774 1.00 93.38 107 ARG A C 1
ATOM 743 O O . ARG A 1 107 ? -4.762 -2.099 -4.807 1.00 93.38 107 ARG A O 1
ATOM 750 N N . ASN A 1 108 ? -3.875 -1.320 -6.727 1.00 92.12 108 ASN A N 1
ATOM 751 C CA . ASN A 1 108 ? -4.462 0.014 -6.681 1.00 92.12 108 ASN A CA 1
ATOM 752 C C . ASN A 1 108 ? -3.954 0.837 -5.472 1.00 92.12 108 ASN A C 1
ATOM 754 O O . ASN A 1 108 ? -4.689 1.671 -4.936 1.00 92.12 108 ASN A O 1
ATOM 758 N N . GLN A 1 109 ? -2.720 0.575 -5.019 1.00 91.56 109 GLN A N 1
ATOM 759 C CA . GLN A 1 109 ? -1.996 1.437 -4.078 1.00 91.56 109 GLN A CA 1
ATOM 760 C C . GLN A 1 109 ? -1.292 2.567 -4.827 1.00 91.56 109 GLN A C 1
ATOM 762 O O . GLN A 1 109 ? -0.899 2.391 -5.979 1.00 91.56 109 GLN A O 1
ATOM 767 N N . PHE A 1 110 ? -1.161 3.729 -4.192 1.00 91.81 110 PHE A N 1
ATOM 768 C CA . PHE A 1 110 ? -0.459 4.858 -4.797 1.00 91.81 110 PHE A CA 1
ATOM 769 C C . PHE A 1 110 ? 1.040 4.578 -4.899 1.00 91.81 110 PHE A C 1
ATOM 771 O O . PHE A 1 110 ? 1.619 4.032 -3.967 1.00 91.81 110 PHE A O 1
ATOM 778 N N . ARG A 1 111 ? 1.626 5.009 -6.016 1.00 94.00 111 ARG A N 1
ATOM 779 C CA . ARG A 1 111 ? 3.067 5.156 -6.246 1.00 94.00 111 ARG A CA 1
ATOM 780 C C . ARG A 1 111 ? 3.331 6.522 -6.904 1.00 94.00 111 ARG A C 1
ATOM 782 O O . ARG A 1 111 ? 2.435 6.994 -7.605 1.00 94.00 111 ARG A O 1
ATOM 789 N N . PRO A 1 112 ? 4.481 7.180 -6.719 1.00 95.88 112 PRO A N 1
ATOM 790 C CA . PRO A 1 112 ? 5.614 6.720 -5.931 1.00 95.88 112 PRO A CA 1
ATOM 791 C C . PRO A 1 112 ? 5.402 6.880 -4.418 1.00 95.88 112 PRO A C 1
ATOM 793 O O . PRO A 1 112 ? 4.695 7.790 -3.968 1.00 95.88 112 PRO A O 1
ATOM 796 N N . VAL A 1 113 ? 6.031 6.002 -3.650 1.00 94.31 113 VAL A N 1
ATOM 797 C CA . VAL A 1 113 ? 6.296 6.122 -2.214 1.00 94.31 113 VAL A CA 1
ATOM 798 C C . VAL A 1 113 ? 7.809 6.274 -2.038 1.00 94.31 113 VAL A C 1
ATOM 800 O O . VAL A 1 113 ? 8.564 5.899 -2.912 1.00 94.31 113 VAL A O 1
ATOM 803 N N . ASP A 1 114 ? 8.250 6.918 -0.960 1.00 94.38 114 ASP A N 1
ATOM 804 C CA . ASP A 1 114 ? 9.666 6.919 -0.568 1.00 94.38 114 ASP A CA 1
ATOM 805 C C . ASP A 1 114 ? 9.941 5.591 0.153 1.00 94.38 114 ASP A C 1
ATOM 807 O O . ASP A 1 114 ? 9.588 5.424 1.330 1.00 94.38 114 ASP A O 1
ATOM 811 N N . GLY A 1 115 ? 10.390 4.602 -0.618 1.00 95.31 115 GLY A N 1
ATOM 812 C CA . GLY A 1 115 ? 10.567 3.213 -0.222 1.00 95.31 115 GLY A CA 1
ATOM 813 C C . GLY A 1 115 ? 11.821 2.970 0.614 1.00 95.31 115 GLY A C 1
ATOM 814 O O . GLY A 1 115 ? 11.794 2.146 1.539 1.00 95.31 115 GLY A O 1
ATOM 815 N N . ASP A 1 116 ? 12.903 3.687 0.311 1.00 94.38 116 ASP A N 1
ATOM 816 C CA . ASP A 1 116 ? 14.203 3.572 0.973 1.00 94.38 116 ASP A CA 1
ATOM 817 C C . ASP A 1 116 ? 14.427 4.598 2.103 1.00 94.38 116 ASP A C 1
ATOM 819 O O . ASP A 1 116 ? 15.292 4.397 2.967 1.00 94.38 116 ASP A O 1
ATOM 823 N N . GLY A 1 117 ? 13.577 5.624 2.184 1.00 92.62 117 GLY A N 1
ATOM 824 C CA . GLY A 1 117 ? 13.578 6.628 3.240 1.00 92.62 117 GLY A CA 1
ATOM 825 C C . GLY A 1 117 ? 14.614 7.736 3.047 1.00 92.62 117 GLY A C 1
ATOM 826 O O . GLY A 1 117 ? 14.985 8.380 4.038 1.00 92.62 117 GLY A O 1
ATOM 827 N N . ASP A 1 118 ? 15.107 7.958 1.826 1.00 94.44 118 ASP A N 1
ATOM 828 C CA . ASP A 1 118 ? 16.067 9.020 1.512 1.00 94.44 118 ASP A CA 1
ATOM 829 C C . ASP A 1 118 ? 15.432 10.423 1.388 1.00 94.44 118 ASP A C 1
ATOM 831 O O . ASP A 1 118 ? 16.140 11.438 1.355 1.00 94.44 118 ASP A O 1
ATOM 835 N N . GLY A 1 119 ? 14.096 10.498 1.405 1.00 91.94 119 GLY A N 1
ATOM 836 C CA . GLY A 1 119 ? 13.310 11.722 1.256 1.00 91.94 119 GLY A CA 1
ATOM 837 C C . GLY A 1 119 ? 12.793 11.974 -0.163 1.00 91.94 119 GLY A C 1
ATOM 838 O O . GLY A 1 119 ? 12.131 12.997 -0.385 1.00 91.94 119 GLY A O 1
ATOM 839 N N . THR A 1 120 ? 13.065 11.080 -1.115 1.00 94.75 120 THR A N 1
ATOM 840 C CA . THR A 1 120 ? 12.684 11.186 -2.525 1.00 94.75 120 THR A CA 1
ATOM 841 C C . THR A 1 120 ? 11.790 10.022 -2.929 1.00 94.75 120 THR A C 1
ATOM 843 O O . THR A 1 120 ? 12.236 8.905 -3.121 1.00 94.75 120 THR A O 1
ATOM 846 N N . ALA A 1 121 ? 10.509 10.300 -3.170 1.00 95.56 121 ALA A N 1
ATOM 847 C CA . ALA A 1 121 ? 9.600 9.274 -3.673 1.00 95.56 121 ALA A CA 1
ATOM 848 C C . ALA A 1 121 ? 9.880 8.951 -5.156 1.00 95.56 121 ALA A C 1
ATOM 850 O O . ALA A 1 121 ? 9.646 9.786 -6.046 1.00 95.56 121 ALA A O 1
ATOM 851 N N . VAL A 1 122 ? 10.305 7.720 -5.429 1.00 97.75 122 VAL A N 1
ATOM 852 C CA . VAL A 1 122 ? 10.452 7.146 -6.772 1.00 97.75 122 VAL A CA 1
ATOM 853 C C . VAL A 1 122 ? 9.632 5.865 -6.829 1.00 97.75 122 VAL A C 1
ATOM 855 O O . VAL A 1 122 ? 9.496 5.176 -5.839 1.00 97.75 122 VAL A O 1
ATOM 858 N N . CYS A 1 123 ? 8.982 5.570 -7.952 1.00 97.81 123 CYS A N 1
ATOM 859 C CA . CYS A 1 123 ? 8.194 4.349 -8.017 1.00 97.81 123 CYS A CA 1
ATOM 860 C C . CYS A 1 123 ? 9.114 3.134 -8.088 1.00 97.81 123 CYS A C 1
ATOM 862 O O . CYS A 1 123 ? 10.234 3.206 -8.603 1.00 97.81 123 CYS A O 1
ATOM 864 N N . ASP A 1 124 ? 8.590 1.994 -7.665 1.00 98.56 124 ASP A N 1
ATOM 865 C CA . ASP A 1 124 ? 9.319 0.744 -7.767 1.00 98.56 124 ASP A CA 1
ATOM 866 C C . ASP A 1 124 ? 9.217 0.138 -9.164 1.00 98.56 124 ASP A C 1
ATOM 868 O O . ASP A 1 124 ? 8.210 0.268 -9.880 1.00 98.56 124 ASP A O 1
ATOM 872 N N . ILE A 1 125 ? 10.261 -0.595 -9.550 1.00 98.62 125 ILE A N 1
ATOM 873 C CA . ILE A 1 125 ? 10.238 -1.410 -10.763 1.00 98.62 125 ILE A CA 1
ATOM 874 C C . ILE A 1 125 ? 9.240 -2.561 -10.547 1.00 98.62 125 ILE A C 1
ATOM 876 O O . ILE A 1 125 ? 9.325 -3.325 -9.589 1.00 98.62 125 ILE A O 1
ATOM 880 N N . GLY A 1 126 ? 8.305 -2.741 -11.481 1.00 97.56 126 GLY A N 1
ATOM 881 C CA . GLY A 1 126 ? 7.361 -3.856 -11.494 1.00 97.56 126 GLY A CA 1
ATOM 882 C C . GLY A 1 126 ? 5.946 -3.527 -11.000 1.00 97.56 126 GLY A C 1
ATOM 883 O O . GLY A 1 126 ? 5.414 -2.424 -11.144 1.00 97.56 126 GLY A O 1
ATOM 884 N N . ALA A 1 127 ? 5.254 -4.557 -10.509 1.00 96.88 127 ALA A N 1
ATOM 885 C CA . ALA A 1 127 ? 3.807 -4.517 -10.269 1.00 96.88 127 ALA A CA 1
ATOM 886 C C . ALA A 1 127 ? 3.404 -4.083 -8.847 1.00 96.88 127 ALA A C 1
ATOM 888 O O . ALA A 1 127 ? 2.208 -3.905 -8.587 1.00 96.88 127 ALA A O 1
ATOM 889 N N . TYR A 1 128 ? 4.371 -3.951 -7.944 1.00 97.44 128 TYR A N 1
ATOM 890 C CA . TYR A 1 128 ? 4.164 -3.762 -6.515 1.00 97.44 128 TYR A CA 1
ATOM 891 C C . TYR A 1 128 ? 4.998 -2.586 -6.019 1.00 97.44 128 TYR A C 1
ATOM 893 O O . TYR A 1 128 ? 6.192 -2.563 -6.277 1.00 97.44 128 TYR A O 1
ATOM 901 N N . GLU A 1 129 ? 4.363 -1.682 -5.277 1.00 97.44 129 GLU A N 1
ATOM 902 C CA . GLU A 1 129 ? 5.022 -0.586 -4.563 1.00 97.44 129 GLU A CA 1
ATOM 903 C C . GLU A 1 129 ? 5.295 -0.968 -3.098 1.00 97.44 129 GLU A C 1
ATOM 905 O O . GLU A 1 129 ? 4.383 -1.264 -2.312 1.00 97.44 129 GLU A O 1
ATOM 910 N N . PHE A 1 130 ? 6.556 -0.981 -2.709 1.00 97.25 130 PHE A N 1
ATOM 911 C CA . PHE A 1 130 ? 7.022 -1.119 -1.351 1.00 97.25 130 PHE A CA 1
ATOM 912 C C . PHE A 1 130 ? 6.653 0.124 -0.548 1.00 97.25 130 PHE A C 1
ATOM 914 O O . PHE A 1 130 ? 6.835 1.261 -0.964 1.00 97.25 130 PHE A O 1
ATOM 921 N N . VAL A 1 131 ? 6.106 -0.112 0.641 1.00 95.31 131 VAL A N 1
ATOM 922 C CA . VAL A 1 131 ? 5.855 0.946 1.612 1.00 95.31 131 VAL A CA 1
ATOM 923 C C . VAL A 1 131 ? 6.598 0.554 2.877 1.00 95.31 131 VAL A C 1
ATOM 925 O O . VAL A 1 131 ? 6.286 -0.507 3.437 1.00 95.31 131 VAL A O 1
ATOM 928 N N . PRO A 1 132 ? 7.568 1.360 3.336 1.00 93.69 132 PRO A N 1
ATOM 929 C CA . PRO A 1 132 ? 8.287 1.056 4.555 1.00 93.69 132 PRO A CA 1
ATOM 930 C C . PRO A 1 132 ? 7.318 1.086 5.746 1.00 93.69 132 PRO A C 1
ATOM 932 O O . PRO A 1 132 ? 6.353 1.858 5.740 1.00 93.69 132 PRO A O 1
ATOM 935 N N . PRO A 1 133 ? 7.553 0.263 6.784 1.00 93.12 133 PRO A N 1
ATOM 936 C CA . PRO A 1 133 ? 6.704 0.253 7.966 1.00 93.12 133 PRO A CA 1
ATOM 937 C C . PRO A 1 133 ? 6.575 1.642 8.591 1.00 93.12 133 PRO A C 1
ATOM 939 O O . PRO A 1 133 ? 7.572 2.289 8.921 1.00 93.12 133 PRO A O 1
ATOM 942 N N . TYR A 1 134 ? 5.341 2.084 8.817 1.00 94.56 134 TYR A N 1
ATOM 943 C CA . TYR A 1 134 ? 5.081 3.329 9.517 1.00 94.56 134 TYR A CA 1
ATOM 944 C C . TYR A 1 134 ? 5.509 3.213 10.987 1.00 94.56 134 TYR A C 1
ATOM 946 O O . TYR A 1 134 ? 5.279 2.174 11.620 1.00 94.56 134 TYR A O 1
ATOM 954 N N . PRO A 1 135 ? 6.053 4.283 11.600 1.00 94.81 135 PRO A N 1
ATOM 955 C CA . PRO A 1 135 ? 6.444 4.260 13.004 1.00 94.81 135 PRO A CA 1
ATOM 956 C C . PRO A 1 135 ? 5.219 4.417 13.921 1.00 94.81 135 PRO A C 1
ATOM 958 O O . PRO A 1 135 ? 5.012 5.434 14.588 1.00 94.81 135 PRO A O 1
ATOM 961 N N . PHE A 1 136 ? 4.377 3.381 13.952 1.00 96.25 136 PHE A N 1
ATOM 962 C CA . PHE A 1 136 ? 3.200 3.307 14.809 1.00 96.25 136 PHE A CA 1
ATOM 963 C C . PHE A 1 136 ? 3.607 3.324 16.285 1.00 96.25 136 PHE A C 1
ATOM 965 O O . PHE A 1 136 ? 4.215 2.385 16.797 1.00 96.25 136 PHE A O 1
ATOM 972 N N . SER A 1 137 ? 3.218 4.383 16.994 1.00 94.69 137 SER A N 1
ATOM 973 C CA . SER A 1 137 ? 3.537 4.573 18.417 1.00 94.69 137 SER A CA 1
ATOM 974 C C . SER A 1 137 ? 2.381 4.215 19.358 1.00 94.69 137 SER A C 1
ATOM 976 O O . SER A 1 137 ? 2.476 4.414 20.569 1.00 94.69 137 SER A O 1
ATOM 978 N N . GLY A 1 138 ? 1.294 3.656 18.819 1.00 95.06 138 GLY A N 1
ATOM 979 C CA . GLY A 1 138 ? 0.130 3.224 19.588 1.00 95.06 138 GLY A CA 1
ATOM 980 C C . GLY A 1 138 ? -1.148 4.004 19.290 1.00 95.06 138 GLY A C 1
ATOM 981 O O . GLY A 1 138 ? -1.173 5.040 18.617 1.00 95.06 138 GLY A O 1
ATOM 982 N N . PHE A 1 139 ? -2.242 3.500 19.857 1.00 97.06 139 PHE A N 1
ATOM 983 C CA . PHE A 1 139 ? -3.461 4.273 20.042 1.00 97.06 139 PHE A CA 1
ATOM 984 C C . PHE A 1 139 ? -3.235 5.316 21.138 1.00 97.06 139 PHE A C 1
ATOM 986 O O . PHE A 1 139 ? -2.648 5.013 22.180 1.00 97.06 139 PHE A O 1
ATOM 993 N N . ILE A 1 140 ? -3.704 6.541 20.906 1.00 94.69 140 ILE A N 1
ATOM 994 C CA . ILE A 1 140 ? -3.476 7.672 21.815 1.00 94.69 140 ILE A CA 1
ATOM 995 C C . ILE A 1 140 ? -4.717 7.968 22.679 1.00 94.69 140 ILE A C 1
ATOM 997 O O . ILE A 1 140 ? -5.846 7.689 22.249 1.00 94.69 140 ILE A O 1
ATOM 1001 N N . PRO A 1 141 ? -4.553 8.577 23.872 1.00 93.81 141 PRO A N 1
ATOM 1002 C CA . PRO A 1 141 ? -5.660 8.879 24.774 1.00 93.81 141 PRO A CA 1
ATOM 1003 C C . PRO A 1 141 ? -6.857 9.586 24.100 1.00 93.81 141 PRO A C 1
ATOM 1005 O O . PRO A 1 141 ? -6.683 10.470 23.251 1.00 93.81 141 PRO A O 1
ATOM 1008 N N . PRO A 1 142 ? -8.101 9.224 24.472 1.00 94.31 142 PRO A N 1
ATOM 1009 C CA . PRO A 1 142 ? -8.471 8.379 25.613 1.00 94.31 142 PRO A CA 1
ATOM 1010 C C . PRO A 1 142 ? -8.444 6.867 25.331 1.00 94.31 142 PRO A C 1
ATOM 1012 O O . PRO A 1 142 ? -8.935 6.105 26.160 1.00 94.31 142 PRO A O 1
ATOM 1015 N N . LEU A 1 143 ? -7.929 6.423 24.179 1.00 96.69 143 LEU A N 1
ATOM 1016 C CA . LEU A 1 143 ? -7.797 4.994 23.922 1.00 96.69 143 LEU A CA 1
ATOM 1017 C C . LEU A 1 143 ? -6.640 4.389 24.713 1.00 96.69 143 LEU A C 1
ATOM 1019 O O . LEU A 1 143 ? -5.588 5.006 24.870 1.00 96.69 143 LEU A O 1
ATOM 1023 N N . VAL A 1 144 ? -6.845 3.158 25.167 1.00 96.38 144 VAL A N 1
ATOM 1024 C CA . VAL A 1 144 ? -5.813 2.287 25.728 1.00 96.38 144 VAL A CA 1
ATOM 1025 C C . VAL A 1 144 ? -5.400 1.237 24.697 1.00 96.38 144 VAL A C 1
ATOM 1027 O O . VAL A 1 144 ? -6.213 0.803 23.873 1.00 96.38 144 VAL A O 1
ATOM 1030 N N . ASN A 1 145 ? -4.130 0.840 24.749 1.00 96.00 145 ASN A N 1
ATOM 1031 C CA . ASN A 1 145 ? -3.556 -0.194 23.890 1.00 96.00 145 ASN A CA 1
ATOM 1032 C C . ASN A 1 145 ? -3.793 -1.598 24.487 1.00 96.00 145 ASN A C 1
ATOM 1034 O O . ASN A 1 145 ? -3.953 -1.721 25.707 1.00 96.00 145 ASN A O 1
ATOM 1038 N N . PRO A 1 146 ? -3.802 -2.664 23.663 1.00 91.75 146 PRO A N 1
ATOM 1039 C CA . PRO A 1 146 ? -3.828 -4.038 24.161 1.00 91.75 146 PRO A CA 1
ATOM 1040 C C . PRO A 1 146 ? -2.706 -4.315 25.181 1.00 91.75 146 PRO A C 1
ATOM 1042 O O . PRO A 1 146 ? -1.637 -3.712 25.087 1.00 91.75 146 PRO A O 1
ATOM 1045 N N . PRO A 1 147 ? -2.923 -5.230 26.144 1.00 92.88 147 PRO A N 1
ATOM 1046 C CA . PRO A 1 147 ? -4.076 -6.130 26.267 1.00 92.88 147 PRO A CA 1
ATOM 1047 C C . PRO A 1 147 ? -5.322 -5.486 26.899 1.00 92.88 147 PRO A C 1
ATOM 1049 O O . PRO A 1 147 ? -6.342 -6.152 27.052 1.00 92.88 147 PRO A O 1
ATOM 1052 N N . MET A 1 148 ? -5.278 -4.201 27.265 1.00 93.62 148 MET A N 1
ATOM 1053 C CA . MET A 1 148 ? -6.422 -3.530 27.883 1.00 93.62 148 MET A CA 1
ATOM 1054 C C . MET A 1 148 ? -7.549 -3.273 26.875 1.00 93.62 148 MET A C 1
ATOM 1056 O O . MET A 1 148 ? -7.313 -2.933 25.714 1.00 93.62 148 MET A O 1
ATOM 1060 N N . ALA A 1 149 ? -8.795 -3.395 27.341 1.00 95.75 149 ALA A N 1
ATOM 1061 C CA . ALA A 1 149 ? -9.982 -3.103 26.548 1.00 95.75 149 ALA A CA 1
ATOM 1062 C C . ALA A 1 149 ? -10.527 -1.695 26.828 1.00 95.75 149 ALA A C 1
ATOM 1064 O O . ALA A 1 149 ? -10.671 -1.257 27.969 1.00 95.75 149 ALA A O 1
ATOM 1065 N N . ASN A 1 150 ? -10.913 -1.010 25.758 1.00 97.75 150 ASN A N 1
ATOM 1066 C CA . ASN A 1 150 ? -11.596 0.273 25.790 1.00 97.75 150 ASN A CA 1
ATOM 1067 C C . ASN A 1 150 ? -13.087 0.054 26.075 1.00 97.75 150 ASN A C 1
ATOM 1069 O O . ASN A 1 150 ? -13.788 -0.565 25.274 1.00 97.75 150 ASN A O 1
ATOM 1073 N N . THR A 1 151 ? -13.600 0.575 27.190 1.00 97.69 151 THR A N 1
ATOM 1074 C CA . THR A 1 151 ? -15.033 0.463 27.514 1.00 97.69 151 THR A CA 1
ATOM 1075 C C . THR A 1 151 ? -15.811 1.627 26.911 1.00 97.69 151 THR A C 1
ATOM 1077 O O . THR A 1 151 ? -15.646 2.778 27.315 1.00 97.69 151 THR A O 1
ATOM 1080 N N . VAL A 1 152 ? -16.697 1.338 25.959 1.00 97.88 152 VAL A N 1
ATOM 1081 C CA . VAL A 1 152 ? -17.466 2.350 25.219 1.00 97.88 152 VAL A CA 1
ATOM 1082 C C . VAL A 1 152 ? -18.957 2.025 25.221 1.00 97.88 152 VAL A C 1
ATOM 1084 O O . VAL A 1 152 ? -19.361 0.877 25.367 1.00 97.88 152 VAL A O 1
ATOM 1087 N N . LYS A 1 153 ? -19.806 3.045 25.059 1.00 98.19 153 LYS A N 1
ATOM 1088 C CA . LYS A 1 153 ? -21.256 2.838 24.947 1.00 98.19 153 LYS A CA 1
ATOM 1089 C C . LYS A 1 153 ? -21.618 2.327 23.550 1.00 98.19 153 LYS A C 1
ATOM 1091 O O . LYS A 1 153 ? -21.290 2.985 22.559 1.00 98.19 153 LYS A O 1
ATOM 1096 N N . ALA A 1 154 ? -22.348 1.220 23.468 1.00 97.88 154 ALA A N 1
ATOM 1097 C CA . ALA A 1 154 ? -22.816 0.660 22.204 1.00 97.88 154 ALA A CA 1
ATOM 1098 C C . ALA A 1 154 ? -23.671 1.658 21.403 1.00 97.88 154 ALA A C 1
ATOM 1100 O O . ALA A 1 154 ? -24.487 2.412 21.943 1.00 97.88 154 ALA A O 1
ATOM 1101 N N . GLY A 1 155 ? -23.489 1.675 20.080 1.00 96.50 155 GLY A N 1
ATOM 1102 C CA . GLY A 1 155 ? -24.216 2.567 19.174 1.00 96.50 155 GLY A CA 1
ATOM 1103 C C . GLY A 1 155 ? -23.719 4.015 19.143 1.00 96.50 155 GLY A C 1
ATOM 1104 O O . GLY A 1 155 ? -24.317 4.842 18.451 1.00 96.50 155 GLY A O 1
ATOM 1105 N N . ARG A 1 156 ? -22.658 4.357 19.885 1.00 96.00 156 ARG A N 1
ATOM 1106 C CA . ARG A 1 156 ? -21.972 5.653 19.770 1.00 96.00 156 ARG A CA 1
ATOM 1107 C C . ARG A 1 156 ? -20.790 5.549 18.810 1.00 96.00 156 ARG A C 1
ATOM 1109 O O . ARG A 1 156 ? -20.181 4.493 18.667 1.00 96.00 156 ARG A O 1
ATOM 1116 N N . ALA A 1 157 ? -20.482 6.650 18.133 1.00 94.75 157 ALA A N 1
ATOM 1117 C CA . ALA A 1 157 ? -19.275 6.719 17.325 1.00 94.75 157 ALA A CA 1
ATOM 1118 C C . ALA A 1 157 ? -18.046 6.746 18.246 1.00 94.75 157 ALA A C 1
ATOM 1120 O O . ALA A 1 157 ? -18.056 7.446 19.259 1.00 94.75 157 ALA A O 1
ATOM 1121 N N . VAL A 1 158 ? -17.013 5.990 17.890 1.00 96.12 158 VAL A N 1
ATOM 1122 C CA . VAL A 1 158 ? -15.755 5.892 18.630 1.00 96.12 158 VAL A CA 1
ATOM 1123 C C . VAL A 1 158 ? -14.650 6.512 17.774 1.00 96.12 158 VAL A C 1
ATOM 1125 O O . VAL A 1 158 ? -14.351 5.982 16.702 1.00 96.12 158 VAL A O 1
ATOM 1128 N N . PRO A 1 159 ? -14.047 7.636 18.195 1.00 95.38 159 PRO A N 1
ATOM 1129 C CA . PRO A 1 159 ? -12.871 8.180 17.530 1.00 95.38 159 PRO A CA 1
ATOM 1130 C C . PRO A 1 159 ? -11.667 7.269 17.788 1.00 95.38 159 PRO A C 1
ATOM 1132 O O . PRO A 1 159 ? -11.155 7.207 18.903 1.00 95.38 159 PRO A O 1
ATOM 1135 N N . ILE A 1 160 ? -11.222 6.565 16.753 1.00 97.00 160 ILE A N 1
ATOM 1136 C CA . ILE A 1 160 ? -9.996 5.781 16.763 1.00 97.00 160 ILE A CA 1
ATOM 1137 C C . ILE A 1 160 ? -8.832 6.710 16.476 1.00 97.00 160 ILE A C 1
ATOM 1139 O O . ILE A 1 160 ? -8.662 7.144 15.339 1.00 97.00 160 ILE A O 1
ATOM 1143 N N . LYS A 1 161 ? -8.068 7.042 17.515 1.00 96.38 161 LYS A N 1
ATOM 1144 C CA . LYS A 1 161 ? -6.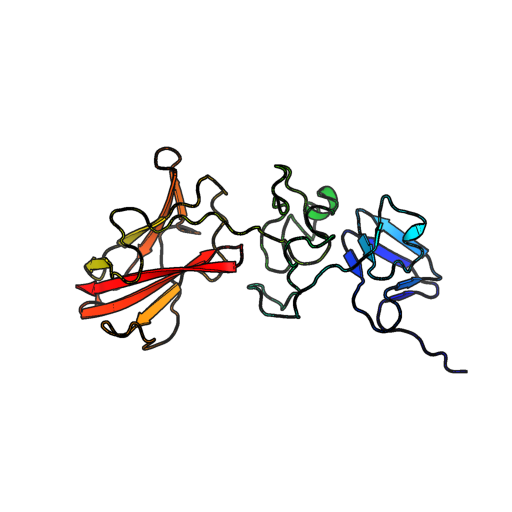904 7.914 17.406 1.00 96.38 161 LYS A CA 1
ATOM 1145 C C . LYS A 1 161 ? -5.613 7.115 17.499 1.00 96.38 161 LYS A C 1
ATOM 1147 O O . LYS A 1 161 ? -5.464 6.322 18.425 1.00 96.38 161 LYS A O 1
ATOM 1152 N N . LEU A 1 162 ? -4.690 7.360 16.579 1.00 96.81 162 LEU A N 1
ATOM 1153 C CA . LEU A 1 162 ? -3.374 6.724 16.534 1.00 96.81 162 LEU A CA 1
ATOM 1154 C C . LEU A 1 162 ? -2.315 7.715 16.055 1.00 96.81 162 LEU A C 1
ATOM 1156 O O . LEU A 1 162 ? -2.650 8.697 15.388 1.00 96.81 162 LEU A O 1
ATOM 1160 N N . SER A 1 163 ? -1.054 7.455 16.381 1.00 95.38 163 SER A N 1
ATOM 1161 C CA . SER A 1 163 ? 0.072 8.246 15.889 1.00 95.38 163 SER A CA 1
ATOM 1162 C C . SER A 1 163 ? 1.042 7.375 15.101 1.00 95.38 163 SER A C 1
ATOM 1164 O O . SER A 1 163 ? 1.361 6.258 15.509 1.00 95.38 163 SER A O 1
ATOM 1166 N N . LEU A 1 164 ? 1.497 7.919 13.972 1.00 96.31 164 LEU A N 1
ATOM 1167 C CA . LEU A 1 164 ? 2.553 7.352 13.136 1.00 96.31 164 LEU A CA 1
ATOM 1168 C C . LEU A 1 164 ? 3.818 8.215 13.175 1.00 96.31 164 LEU A C 1
ATOM 1170 O O . LEU A 1 164 ? 4.643 8.103 12.293 1.00 96.31 164 LEU A O 1
ATOM 1174 N N . GLY A 1 165 ? 3.950 9.152 14.117 1.00 93.19 165 GLY A N 1
ATOM 1175 C CA . GLY A 1 165 ? 5.107 10.053 14.167 1.00 93.19 165 GLY A CA 1
ATOM 1176 C C . GLY A 1 165 ? 5.078 11.226 13.176 1.00 93.19 165 GLY A C 1
ATOM 1177 O O . GLY A 1 165 ? 5.813 12.187 13.396 1.00 93.19 165 GLY A O 1
ATOM 1178 N N . GLY A 1 166 ? 4.190 11.234 12.176 1.00 93.25 166 GLY A N 1
ATOM 1179 C CA . GLY A 1 166 ? 4.034 12.356 11.244 1.00 93.25 166 GLY A CA 1
ATOM 1180 C C . GLY A 1 166 ? 2.831 12.255 10.300 1.00 93.25 166 GLY A C 1
ATOM 1181 O O . GLY A 1 166 ? 1.986 11.357 10.418 1.00 93.25 166 GLY A O 1
ATOM 1182 N N . ASP A 1 167 ? 2.771 13.196 9.352 1.00 94.06 167 ASP A N 1
ATOM 1183 C CA . ASP A 1 167 ? 1.806 13.201 8.247 1.00 94.06 167 ASP A CA 1
ATOM 1184 C C . ASP A 1 167 ? 2.363 12.409 7.053 1.00 94.06 167 ASP A C 1
ATOM 1186 O O . ASP A 1 167 ? 3.356 12.795 6.449 1.00 94.06 167 ASP A O 1
ATOM 1190 N N . TYR A 1 168 ? 1.695 11.314 6.721 1.00 91.44 168 TYR A N 1
ATOM 1191 C CA . TYR A 1 168 ? 1.938 10.394 5.610 1.00 91.44 168 TYR A CA 1
ATOM 1192 C C . TYR A 1 168 ? 0.745 10.440 4.636 1.00 91.44 168 TYR A C 1
ATOM 1194 O O . TYR A 1 168 ? 0.536 9.541 3.821 1.00 91.44 168 TYR A O 1
ATOM 1202 N N . GLY A 1 169 ? -0.095 11.475 4.744 1.00 91.19 169 GLY A N 1
ATOM 1203 C CA . GLY A 1 169 ? -1.321 11.622 3.979 1.00 91.19 169 GLY A CA 1
ATOM 1204 C C . GLY A 1 169 ? -2.476 10.758 4.493 1.00 91.19 169 GLY A C 1
ATOM 1205 O O . GLY A 1 169 ? -2.412 10.064 5.505 1.00 91.19 169 GLY A O 1
ATOM 1206 N N . LEU A 1 170 ? -3.607 10.816 3.786 1.00 91.06 170 LEU A N 1
ATOM 1207 C CA . LEU A 1 170 ? -4.852 10.154 4.208 1.00 91.06 170 LEU A CA 1
ATOM 1208 C C . LEU A 1 170 ? -5.083 8.782 3.559 1.00 91.06 170 LEU A C 1
ATOM 1210 O O . LEU A 1 170 ? -6.091 8.135 3.848 1.00 91.06 170 LEU A O 1
ATOM 1214 N N . ASN A 1 171 ? -4.166 8.343 2.698 1.00 87.81 171 ASN A N 1
ATOM 1215 C CA . ASN A 1 171 ? -4.246 7.080 1.961 1.00 87.81 171 ASN A CA 1
ATOM 1216 C C . ASN A 1 171 ? -3.370 5.985 2.590 1.00 87.81 171 ASN A C 1
ATOM 1218 O O . ASN A 1 171 ? -2.894 5.104 1.896 1.00 87.81 171 ASN A O 1
ATOM 1222 N N . ILE A 1 172 ? -3.183 6.037 3.909 1.00 91.88 172 ILE A N 1
ATOM 1223 C CA . ILE A 1 172 ? -2.306 5.128 4.664 1.00 91.88 172 ILE A CA 1
ATOM 1224 C C . ILE A 1 172 ? -2.989 3.825 5.105 1.00 91.88 172 ILE A C 1
ATOM 1226 O O . ILE A 1 172 ? -2.352 2.952 5.686 1.00 91.88 172 ILE A O 1
ATOM 1230 N N . VAL A 1 173 ? -4.300 3.689 4.874 1.00 91.94 173 VAL A N 1
ATOM 1231 C CA . VAL A 1 173 ? -5.100 2.526 5.290 1.00 91.94 173 VAL A CA 1
ATOM 1232 C C . VAL A 1 173 ? -5.382 1.636 4.088 1.00 91.94 173 VAL A C 1
ATOM 1234 O O . VAL A 1 173 ? -5.853 2.112 3.057 1.00 91.94 173 VAL A O 1
ATOM 1237 N N . SER A 1 174 ? -5.160 0.332 4.245 1.00 89.75 174 SER A N 1
ATOM 1238 C CA . SER A 1 174 ? -5.440 -0.661 3.206 1.00 89.75 174 SER A CA 1
ATOM 1239 C C . SER A 1 174 ? -6.925 -0.661 2.803 1.00 89.75 174 SER A C 1
ATOM 1241 O O . SER A 1 174 ? -7.812 -0.567 3.653 1.00 89.75 174 SER A O 1
ATOM 1243 N N . ALA A 1 175 ? -7.222 -0.820 1.507 1.00 82.94 175 ALA A N 1
ATOM 1244 C CA . ALA A 1 175 ? -8.551 -0.597 0.914 1.00 82.94 175 ALA A CA 1
ATOM 1245 C C . ALA A 1 175 ? -9.701 -1.449 1.507 1.00 82.94 175 ALA A C 1
ATOM 1247 O O . ALA A 1 175 ? -10.876 -1.072 1.429 1.00 82.94 175 ALA A O 1
ATOM 1248 N N . LEU A 1 176 ? -9.387 -2.597 2.119 1.00 85.19 176 LEU A N 1
ATOM 1249 C CA . LEU A 1 176 ? -10.363 -3.493 2.761 1.00 85.19 176 LEU A CA 1
ATOM 1250 C C . LEU A 1 176 ? -10.508 -3.272 4.274 1.00 85.19 176 LEU A C 1
ATOM 1252 O O . LEU A 1 176 ? -11.306 -3.952 4.925 1.00 85.19 176 LEU A O 1
ATOM 1256 N N . TYR A 1 177 ? -9.756 -2.326 4.826 1.00 91.81 177 TYR A N 1
ATOM 1257 C CA . TYR A 1 177 ? -9.681 -2.002 6.242 1.00 91.81 177 TYR A CA 1
ATOM 1258 C C . TYR A 1 177 ? -10.167 -0.563 6.500 1.00 91.81 177 TYR A C 1
ATOM 1260 O O . TYR A 1 177 ? -10.318 0.225 5.567 1.00 91.81 177 TYR A O 1
ATOM 1268 N N . PRO A 1 178 ? -10.499 -0.213 7.757 1.00 95.12 178 PRO A N 1
ATOM 1269 C CA . PRO A 1 178 ? -10.454 -1.054 8.952 1.00 95.12 178 PRO A CA 1
ATOM 1270 C C . PRO A 1 178 ? -11.643 -2.017 9.080 1.00 95.12 178 PRO A C 1
ATOM 1272 O O . PRO A 1 178 ? -12.750 -1.771 8.581 1.00 95.12 178 PRO A O 1
ATOM 1275 N N . LYS A 1 179 ? -11.420 -3.113 9.811 1.00 96.44 179 LYS A N 1
ATOM 1276 C CA . LYS A 1 179 ? -12.417 -4.154 10.109 1.00 96.44 179 LYS A CA 1
ATOM 1277 C C . LYS A 1 179 ? -12.636 -4.296 11.616 1.00 96.44 179 LYS A C 1
ATOM 1279 O O . LYS A 1 179 ? -11.866 -3.793 12.428 1.00 96.44 179 LYS A O 1
ATOM 1284 N N . SER A 1 180 ? -13.711 -4.975 12.002 1.00 97.75 180 SER A N 1
ATOM 1285 C CA . SER A 1 180 ? -13.995 -5.349 13.388 1.00 97.75 180 SER A CA 1
ATOM 1286 C C . SER A 1 180 ? -14.372 -6.821 13.483 1.00 97.75 180 SER A C 1
ATOM 1288 O O . SER A 1 180 ? -15.003 -7.332 12.566 1.00 97.75 180 SER A O 1
ATOM 1290 N N . GLN A 1 181 ? -14.058 -7.483 14.592 1.00 98.12 181 GLN A N 1
ATOM 1291 C CA . GLN A 1 181 ? -14.422 -8.886 14.819 1.00 98.12 181 GLN A CA 1
ATOM 1292 C C . GLN A 1 181 ? -15.019 -9.056 16.219 1.00 98.12 181 GLN A C 1
ATOM 1294 O O . GLN A 1 181 ? -14.445 -8.501 17.161 1.00 98.12 181 GLN A O 1
ATOM 1299 N N . PRO A 1 182 ? -16.136 -9.789 16.392 1.00 98.25 182 PRO A N 1
ATOM 1300 C CA . PRO A 1 182 ? -16.588 -10.191 17.719 1.00 98.25 182 PRO A CA 1
ATOM 1301 C C . PRO A 1 182 ? -15.566 -11.130 18.363 1.00 98.25 182 PRO A C 1
ATOM 1303 O O . PRO A 1 182 ? -15.025 -12.020 17.703 1.00 98.25 182 PRO A O 1
ATOM 1306 N N . VAL A 1 183 ? -15.302 -10.923 19.650 1.00 98.06 183 VAL A N 1
ATOM 1307 C CA . VAL A 1 183 ? -14.358 -11.731 20.428 1.00 98.06 183 VAL A CA 1
ATOM 1308 C C . VAL A 1 183 ? -14.917 -12.044 21.809 1.00 98.06 183 VAL A C 1
ATOM 1310 O O . VAL A 1 183 ? -15.743 -11.298 22.340 1.00 98.06 183 VAL A O 1
ATOM 1313 N N . ALA A 1 184 ? -14.443 -13.131 22.410 1.00 96.94 184 ALA A N 1
ATOM 1314 C CA . ALA A 1 184 ? -14.704 -13.430 23.809 1.00 96.94 184 ALA A CA 1
ATOM 1315 C C . ALA A 1 184 ? -14.046 -12.361 24.693 1.00 96.94 184 ALA A C 1
ATOM 1317 O O . ALA A 1 184 ? -12.877 -12.030 24.499 1.00 96.94 184 ALA A O 1
ATOM 1318 N N . CYS A 1 185 ? -14.787 -11.815 25.659 1.00 94.50 185 CYS A N 1
ATOM 1319 C CA . CYS A 1 185 ? -14.303 -10.704 26.484 1.00 94.50 185 CYS A CA 1
ATOM 1320 C C . CYS A 1 185 ? -13.086 -11.059 27.350 1.00 94.50 185 CYS A C 1
ATOM 1322 O O . CYS A 1 185 ? -12.260 -10.192 27.607 1.00 94.50 185 CYS A O 1
ATOM 1324 N N . GLU A 1 186 ? -12.979 -12.315 27.783 1.00 90.50 186 GLU A N 1
ATOM 1325 C CA . GLU A 1 186 ? -11.908 -12.773 28.674 1.00 90.50 186 GLU A CA 1
ATOM 1326 C C . GLU A 1 186 ? -10.654 -13.195 27.906 1.00 90.50 186 GLU A C 1
ATOM 1328 O O . GLU A 1 186 ? -9.548 -12.802 28.260 1.00 90.50 186 GLU A O 1
ATOM 1333 N N . SER A 1 187 ? -10.816 -13.982 26.839 1.00 89.75 187 SER A N 1
ATOM 1334 C CA . SER A 1 187 ? -9.689 -14.571 26.110 1.00 89.75 187 SER A CA 1
ATOM 1335 C C . SER A 1 187 ? -9.291 -13.807 24.846 1.00 89.75 187 SER A C 1
ATOM 1337 O O . SER A 1 187 ? -8.245 -14.089 24.270 1.00 89.75 187 SER A O 1
ATOM 1339 N N . GLY A 1 188 ? -10.128 -12.887 24.352 1.00 89.75 188 GLY A N 1
ATOM 1340 C CA . GLY A 1 188 ? -9.937 -12.247 23.046 1.00 89.75 188 GLY A CA 1
ATOM 1341 C C . GLY A 1 188 ? -10.093 -13.197 21.849 1.00 89.75 188 GLY A C 1
ATOM 1342 O O . GLY A 1 188 ? -9.857 -12.783 20.711 1.00 89.75 188 GLY A O 1
ATOM 1343 N N . ALA A 1 189 ? -10.505 -14.450 22.079 1.00 94.19 189 ALA A N 1
ATOM 1344 C CA . ALA A 1 189 ? -10.684 -15.446 21.029 1.00 94.19 189 ALA A CA 1
ATOM 1345 C C . ALA A 1 189 ? -11.777 -15.011 20.030 1.00 94.19 189 ALA A C 1
ATOM 1347 O O . ALA A 1 189 ? -12.829 -14.531 20.467 1.00 94.19 189 ALA A O 1
ATOM 1348 N N . PRO A 1 190 ? -11.570 -15.170 18.707 1.00 96.88 190 PRO A N 1
ATOM 1349 C CA . PRO A 1 190 ? -12.585 -14.863 17.702 1.00 96.88 190 PRO A CA 1
ATOM 1350 C C . PRO A 1 190 ? -13.898 -15.623 17.930 1.00 96.88 190 PRO A C 1
ATOM 1352 O O . PRO A 1 190 ? -13.884 -16.835 18.119 1.00 96.88 190 PRO A O 1
ATOM 1355 N N . LEU A 1 191 ? -15.030 -14.916 17.866 1.00 97.31 191 LEU A N 1
ATOM 1356 C CA . LEU A 1 191 ? -16.381 -15.497 17.972 1.00 97.31 191 LEU A CA 1
ATOM 1357 C C . LEU A 1 191 ? -17.191 -15.395 16.670 1.00 97.31 191 LEU A C 1
ATOM 1359 O O . LEU A 1 191 ? -18.380 -15.702 16.650 1.00 97.31 191 LEU A O 1
ATOM 1363 N N . GLY A 1 192 ? -16.581 -14.918 15.588 1.00 94.81 192 GLY A N 1
ATOM 1364 C CA . GLY A 1 192 ? -17.246 -14.727 14.303 1.00 94.81 192 GLY A CA 1
ATOM 1365 C C . GLY A 1 192 ? -16.349 -14.028 13.291 1.00 94.81 192 GLY A C 1
ATOM 1366 O O . GLY A 1 192 ? -15.168 -13.789 13.552 1.00 94.81 192 GLY A O 1
ATOM 1367 N N . ASP A 1 193 ? -16.919 -13.688 12.141 1.00 96.00 193 ASP A N 1
ATOM 1368 C CA . ASP A 1 193 ? -16.169 -13.170 10.998 1.00 96.00 193 ASP A CA 1
ATOM 1369 C C . ASP A 1 193 ? -15.740 -11.705 11.146 1.00 96.00 193 ASP A C 1
ATOM 1371 O O . ASP A 1 193 ? -16.248 -10.932 11.966 1.00 96.00 193 ASP A O 1
ATOM 1375 N N . LEU A 1 194 ? -14.785 -11.312 10.303 1.00 96.38 194 LEU A N 1
ATOM 1376 C CA . LEU A 1 194 ? -14.380 -9.923 10.141 1.00 96.38 194 LEU A CA 1
ATOM 1377 C C . LEU A 1 194 ? -15.465 -9.120 9.413 1.00 96.38 194 LEU A C 1
ATOM 1379 O O . LEU A 1 194 ? -15.769 -9.357 8.248 1.00 96.38 194 LEU A O 1
ATOM 1383 N N . GLU A 1 195 ? -15.980 -8.088 10.073 1.00 96.00 195 GLU A N 1
ATOM 1384 C CA . GLU A 1 195 ? -16.946 -7.141 9.520 1.00 96.00 195 GLU A CA 1
ATOM 1385 C C . GLU A 1 195 ? -16.251 -5.835 9.115 1.00 96.00 195 GLU A C 1
ATOM 1387 O O . GLU A 1 195 ? -15.542 -5.227 9.926 1.00 96.00 195 GLU A O 1
ATOM 1392 N N . LYS A 1 196 ? -16.503 -5.339 7.895 1.00 93.75 196 LYS A N 1
ATOM 1393 C CA . LYS A 1 196 ? -16.064 -3.993 7.487 1.00 93.75 196 LYS A CA 1
ATOM 1394 C C . LYS A 1 196 ? -16.651 -2.945 8.434 1.00 93.75 196 LYS A C 1
ATOM 1396 O O . LYS A 1 196 ? -17.837 -2.974 8.767 1.00 93.75 196 LYS A O 1
ATOM 1401 N N . THR A 1 197 ? -15.820 -2.009 8.877 1.00 94.19 197 THR A N 1
ATOM 1402 C CA . THR A 1 197 ? -16.286 -0.924 9.744 1.00 94.19 197 THR A CA 1
ATOM 1403 C C . THR A 1 197 ? -17.053 0.131 8.940 1.00 94.19 197 THR A C 1
ATOM 1405 O O . THR A 1 197 ? -16.845 0.310 7.742 1.00 94.19 197 THR A O 1
ATOM 1408 N N . MET A 1 198 ? -17.958 0.848 9.607 1.00 91.31 198 MET A N 1
ATOM 1409 C CA . MET A 1 198 ? -18.646 2.001 9.027 1.00 91.31 198 MET A CA 1
ATOM 1410 C C . MET A 1 198 ? -18.044 3.301 9.561 1.00 91.31 198 MET A C 1
ATOM 1412 O O . MET A 1 198 ? -17.714 3.390 10.745 1.00 91.31 198 MET A O 1
ATOM 1416 N N . THR A 1 199 ? -17.989 4.330 8.715 1.00 87.38 199 THR A N 1
ATOM 1417 C CA . THR A 1 199 ? -17.480 5.667 9.061 1.00 87.38 199 THR A CA 1
ATOM 1418 C C . THR A 1 199 ? -18.314 6.786 8.422 1.00 87.38 199 THR A C 1
ATOM 1420 O O . THR A 1 199 ? -19.388 6.541 7.858 1.00 87.38 199 THR A O 1
ATOM 1423 N N . GLN A 1 200 ? -17.901 8.041 8.595 1.00 72.81 200 GLN A N 1
ATOM 1424 C CA . GLN A 1 200 ? -18.404 9.197 7.849 1.00 72.81 200 GLN A CA 1
ATOM 1425 C C . GLN A 1 200 ? -17.388 9.594 6.762 1.00 72.81 200 GLN A C 1
ATOM 1427 O O . GLN A 1 200 ? -16.221 9.805 7.071 1.00 72.81 200 GLN A O 1
ATOM 1432 N N . GLY A 1 201 ? -17.834 9.758 5.510 1.00 63.56 201 GLY A N 1
ATOM 1433 C CA . GLY A 1 201 ? -16.972 10.128 4.375 1.00 63.56 201 GLY A CA 1
ATOM 1434 C C . GLY A 1 201 ? -16.295 8.935 3.684 1.00 63.56 201 GLY A C 1
ATOM 1435 O O . GLY A 1 201 ? -16.410 7.805 4.149 1.00 63.56 201 GLY A O 1
ATOM 1436 N N . LYS A 1 202 ? -15.617 9.192 2.552 1.00 55.41 202 LYS A N 1
ATOM 1437 C CA . LYS A 1 202 ? -15.108 8.152 1.631 1.00 55.41 202 LYS A CA 1
ATOM 1438 C C . LYS A 1 202 ? -14.022 7.255 2.265 1.00 55.41 202 LYS A C 1
ATOM 1440 O O . LYS A 1 202 ? -14.055 6.061 2.008 1.00 55.41 202 LYS A O 1
ATOM 1445 N N . ASN A 1 203 ? -13.196 7.794 3.180 1.00 65.81 203 ASN A N 1
ATOM 1446 C CA . ASN A 1 203 ? -12.160 7.048 3.932 1.00 65.81 203 ASN A CA 1
ATOM 1447 C C . ASN A 1 203 ? -12.216 7.244 5.466 1.00 65.81 203 ASN A C 1
ATOM 1449 O O . ASN A 1 203 ? -11.586 6.504 6.214 1.00 65.81 203 ASN A O 1
ATOM 1453 N N . GLY A 1 204 ? -12.953 8.244 5.966 1.00 81.56 204 GLY A N 1
ATOM 1454 C CA . GLY A 1 204 ? -13.164 8.475 7.405 1.00 81.56 204 GLY A CA 1
ATOM 1455 C C . GLY A 1 204 ? -11.947 8.879 8.247 1.00 81.56 204 GLY A C 1
ATOM 1456 O O . GLY A 1 204 ? -12.127 9.152 9.435 1.00 81.56 204 GLY A O 1
ATOM 1457 N N . LEU A 1 205 ? -10.751 8.917 7.654 1.00 92.06 205 LEU A N 1
ATOM 1458 C CA . LEU A 1 205 ? -9.487 9.265 8.293 1.00 92.06 205 LEU A CA 1
ATOM 1459 C C . LEU A 1 205 ? -9.198 10.767 8.173 1.00 92.06 205 LEU A C 1
ATOM 1461 O O . LEU A 1 205 ? -9.458 11.382 7.139 1.00 92.06 205 LEU A O 1
ATOM 1465 N N . ARG A 1 206 ? -8.66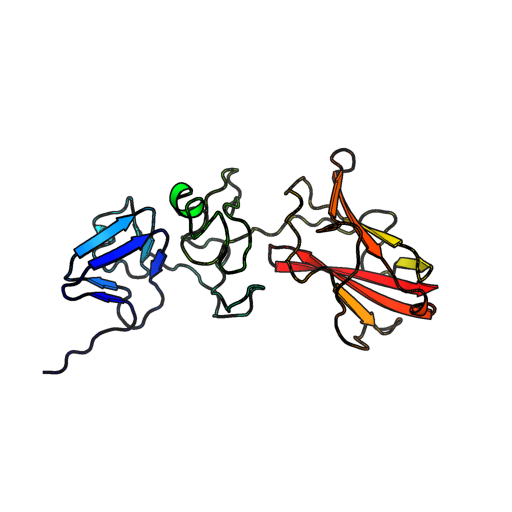1 11.360 9.237 1.00 94.25 206 ARG A N 1
ATOM 1466 C CA . ARG A 1 206 ? -8.193 12.751 9.286 1.00 94.25 206 ARG A CA 1
ATOM 1467 C C . ARG A 1 206 ? -6.873 12.806 10.030 1.00 94.25 206 ARG A C 1
ATOM 1469 O O . ARG A 1 206 ? -6.736 12.086 11.013 1.00 94.25 206 ARG A O 1
ATOM 1476 N N . TYR A 1 207 ? -5.976 13.693 9.630 1.00 95.69 207 TYR A N 1
ATOM 1477 C CA . TYR A 1 207 ? -4.754 13.990 10.368 1.00 95.69 207 TYR A CA 1
ATOM 1478 C C . TYR A 1 207 ? -4.870 15.350 11.069 1.00 95.69 207 TYR A C 1
ATOM 1480 O O . TYR A 1 207 ? -5.494 16.276 10.547 1.00 95.69 207 TYR A O 1
ATOM 1488 N N . ASN A 1 208 ? -4.317 15.456 12.277 1.00 95.19 208 ASN A N 1
ATOM 1489 C CA . ASN A 1 208 ? -4.198 16.707 13.017 1.00 95.19 208 ASN A CA 1
ATOM 1490 C C . ASN A 1 208 ? -2.710 16.995 13.293 1.00 95.19 208 ASN A C 1
ATOM 1492 O O . ASN A 1 208 ? -2.120 16.280 14.108 1.00 95.19 208 ASN A O 1
ATOM 1496 N N . PRO A 1 209 ? -2.131 18.055 12.694 1.00 94.56 209 PRO A N 1
ATOM 1497 C CA . PRO A 1 209 ? -0.712 18.377 12.842 1.00 94.56 209 PRO A CA 1
ATOM 1498 C C . PRO A 1 209 ? -0.342 18.891 14.238 1.00 94.56 209 PRO A C 1
ATOM 1500 O O . PRO A 1 209 ? 0.800 18.745 14.650 1.00 94.56 209 PRO A O 1
ATOM 1503 N N . ILE A 1 210 ? -1.293 19.449 15.000 1.00 93.06 210 ILE A N 1
ATOM 1504 C CA . ILE A 1 210 ? -1.031 19.954 16.360 1.00 93.06 210 ILE A CA 1
ATOM 1505 C C . ILE A 1 210 ? -0.817 18.788 17.325 1.00 93.06 210 ILE A C 1
ATOM 1507 O O . ILE A 1 210 ? 0.053 18.833 18.188 1.00 93.06 210 ILE A O 1
ATOM 1511 N N . THR A 1 211 ? -1.631 17.740 17.194 1.00 90.69 211 THR A N 1
ATOM 1512 C CA . THR A 1 211 ? -1.556 16.558 18.063 1.00 90.69 211 THR A CA 1
ATOM 1513 C C . THR A 1 211 ? -0.733 15.424 17.459 1.00 90.69 211 THR A C 1
ATOM 1515 O O . THR A 1 211 ? -0.654 14.371 18.082 1.00 90.69 211 THR A O 1
ATOM 1518 N N . ASN A 1 212 ? -0.195 15.606 16.247 1.00 93.38 212 ASN A N 1
ATOM 1519 C CA . ASN A 1 212 ? 0.505 14.588 15.461 1.00 93.38 212 ASN A CA 1
ATOM 1520 C C . ASN A 1 212 ? -0.235 13.233 15.441 1.00 93.38 212 ASN A C 1
ATOM 1522 O O . ASN A 1 212 ? 0.283 12.192 15.864 1.00 93.38 212 ASN A O 1
ATOM 1526 N N . ALA A 1 213 ? -1.514 13.274 15.052 1.00 96.00 213 ALA A N 1
ATOM 1527 C CA . ALA A 1 213 ? -2.405 12.130 15.202 1.00 96.00 213 ALA A CA 1
ATOM 1528 C C . ALA A 1 213 ? -3.407 11.977 14.063 1.00 96.00 213 ALA A C 1
ATOM 1530 O O . ALA A 1 213 ? -4.072 12.935 13.657 1.00 96.00 213 ALA A O 1
ATOM 1531 N N . TYR A 1 214 ? -3.609 10.727 13.661 1.00 96.81 214 TYR A N 1
ATOM 1532 C CA . TYR A 1 214 ? -4.717 10.321 12.816 1.00 96.81 214 TYR A CA 1
ATOM 1533 C C . TYR A 1 214 ? -5.952 10.033 13.655 1.00 96.81 214 TYR A C 1
ATOM 1535 O O . TYR A 1 214 ? -5.867 9.517 14.768 1.00 96.81 214 TYR A O 1
ATOM 1543 N N . THR A 1 215 ? -7.123 10.344 13.112 1.00 95.81 215 THR A N 1
ATOM 1544 C CA . THR A 1 215 ? -8.421 10.009 13.692 1.00 95.81 215 THR A CA 1
ATOM 1545 C C . THR A 1 215 ? -9.306 9.348 12.644 1.00 95.81 215 THR A C 1
ATOM 1547 O O . THR A 1 215 ? -9.616 9.958 11.623 1.00 95.81 215 THR A O 1
ATOM 1550 N N . TYR A 1 216 ? -9.769 8.134 12.935 1.00 95.94 216 TYR A N 1
ATOM 1551 C CA . TYR A 1 216 ? -10.811 7.426 12.194 1.00 95.94 216 TYR A CA 1
ATOM 1552 C C . TYR A 1 216 ? -12.082 7.319 13.042 1.00 95.94 216 TYR A C 1
ATOM 1554 O O . TYR A 1 216 ? -12.045 6.809 14.157 1.00 95.94 216 TYR A O 1
ATOM 1562 N N . VAL A 1 217 ? -13.234 7.774 12.547 1.00 94.88 217 VAL A N 1
ATOM 1563 C CA . VAL A 1 217 ? -14.483 7.743 13.335 1.00 94.88 217 VAL A CA 1
ATOM 1564 C C . VAL A 1 217 ? -15.260 6.447 13.088 1.00 94.88 217 VAL A C 1
ATOM 1566 O O . VAL A 1 217 ? -16.033 6.340 12.137 1.00 94.88 217 VAL A O 1
ATOM 1569 N N . TRP A 1 218 ? -15.110 5.464 13.978 1.00 95.88 218 TRP A N 1
ATOM 1570 C CA . TRP A 1 218 ? -15.796 4.177 13.871 1.00 95.88 218 TRP A CA 1
ATOM 1571 C C . TRP A 1 218 ? -17.249 4.257 14.363 1.00 95.88 218 TRP A C 1
ATOM 1573 O O . TRP A 1 218 ? -17.517 4.510 15.539 1.00 95.88 218 TRP A O 1
ATOM 1583 N N . LYS A 1 219 ? -18.221 4.011 13.477 1.00 95.31 219 LYS A N 1
ATOM 1584 C CA . LYS A 1 219 ? -19.640 3.868 13.842 1.00 95.31 219 LYS A CA 1
ATOM 1585 C C . LYS A 1 219 ? -19.915 2.462 14.374 1.00 95.31 219 LYS A C 1
ATOM 1587 O O . LYS A 1 219 ? -19.719 1.475 13.665 1.00 95.31 219 LYS A O 1
ATOM 1592 N N . THR A 1 220 ? -20.433 2.388 15.596 1.00 96.25 220 THR A N 1
ATOM 1593 C CA . THR A 1 220 ? -20.727 1.123 16.286 1.00 96.25 220 THR A CA 1
ATOM 1594 C C . THR A 1 220 ? -22.228 0.822 16.304 1.00 96.25 220 THR A C 1
ATOM 1596 O O . THR A 1 220 ? -23.050 1.712 16.072 1.00 96.25 220 THR A O 1
ATOM 1599 N N . LYS A 1 221 ? -22.611 -0.439 16.552 1.00 97.06 221 LYS A N 1
ATOM 1600 C CA . LYS A 1 221 ? -24.020 -0.881 16.569 1.00 97.06 221 LYS A CA 1
ATOM 1601 C C . LYS A 1 221 ? -24.555 -0.926 18.007 1.00 97.06 221 LYS A C 1
ATOM 1603 O O . LYS A 1 221 ? -23.850 -1.356 18.913 1.00 97.06 221 LYS A O 1
ATOM 1608 N N . ARG A 1 222 ? -25.821 -0.530 18.225 1.00 97.38 222 ARG A N 1
ATOM 1609 C CA . ARG A 1 222 ? -26.481 -0.622 19.552 1.00 97.38 222 ARG A CA 1
ATOM 1610 C C . ARG A 1 222 ? -26.575 -2.064 20.061 1.00 97.38 222 ARG A C 1
ATOM 1612 O O . ARG A 1 222 ? -26.434 -2.291 21.252 1.00 97.38 222 ARG A O 1
ATOM 1619 N N . ALA A 1 223 ? -26.760 -3.017 19.146 1.00 97.50 223 ALA A N 1
ATOM 1620 C CA . ALA A 1 223 ? -26.856 -4.445 19.448 1.00 97.50 223 ALA A CA 1
ATOM 1621 C C . ALA A 1 223 ? -25.560 -5.056 20.013 1.00 97.50 223 ALA A C 1
ATOM 1623 O O . ALA A 1 223 ? -25.573 -6.202 20.435 1.00 97.50 223 ALA A O 1
ATOM 1624 N N . TRP A 1 224 ? -24.444 -4.320 20.015 1.00 97.88 224 TRP A N 1
ATOM 1625 C CA . TRP A 1 224 ? -23.187 -4.797 20.593 1.00 97.88 224 TRP A CA 1
ATOM 1626 C C . TRP A 1 224 ? -23.105 -4.621 22.113 1.00 97.88 224 TRP A C 1
ATOM 1628 O O . TRP A 1 224 ? -22.115 -5.050 22.694 1.00 97.88 224 TRP A O 1
ATOM 1638 N N . ALA A 1 225 ? -24.098 -4.011 22.768 1.00 98.31 225 ALA A N 1
ATOM 1639 C CA . ALA A 1 225 ? -24.117 -3.906 24.228 1.00 98.31 225 ALA A CA 1
ATOM 1640 C C . ALA A 1 225 ? -23.962 -5.291 24.889 1.00 98.31 225 ALA A C 1
ATOM 1642 O O . ALA A 1 225 ? -24.611 -6.251 24.481 1.00 98.31 225 ALA A O 1
ATOM 1643 N N . GLY A 1 226 ? -23.088 -5.389 25.891 1.00 97.75 226 GLY A N 1
ATOM 1644 C CA . GLY A 1 226 ? -22.739 -6.635 26.576 1.00 97.75 226 GLY A CA 1
ATOM 1645 C C . GLY A 1 226 ? -21.740 -7.531 25.833 1.00 97.75 226 GLY A C 1
ATOM 1646 O O . GLY A 1 226 ? -21.514 -8.654 26.270 1.00 97.75 226 GLY A O 1
ATOM 1647 N N . THR A 1 227 ? -21.147 -7.078 24.723 1.00 98.12 227 THR A N 1
ATOM 1648 C CA . THR A 1 227 ? -20.196 -7.875 23.922 1.00 98.12 227 THR A CA 1
ATOM 1649 C C . THR A 1 227 ? -18.824 -7.213 23.817 1.00 98.12 227 THR A C 1
ATOM 1651 O O . THR A 1 227 ? -18.677 -6.012 24.063 1.00 98.12 227 THR A O 1
ATOM 1654 N N . CYS A 1 228 ? -17.819 -7.985 23.397 1.00 98.25 228 CYS A N 1
ATOM 1655 C CA . CYS A 1 228 ? -16.485 -7.479 23.100 1.00 98.25 228 CYS A CA 1
ATOM 1656 C C . CYS A 1 228 ? -16.140 -7.643 21.623 1.00 98.25 228 CYS A C 1
ATOM 1658 O O . CYS A 1 228 ? -16.583 -8.574 20.944 1.00 98.25 228 CYS A O 1
ATOM 1660 N N . ARG A 1 229 ? -15.352 -6.701 21.103 1.00 98.25 229 ARG A N 1
ATOM 1661 C CA . ARG A 1 229 ? -14.871 -6.727 19.720 1.00 98.25 229 ARG A CA 1
ATOM 1662 C C . ARG A 1 229 ? -13.439 -6.232 19.652 1.00 98.25 229 ARG A C 1
ATOM 1664 O O . ARG A 1 229 ? -13.056 -5.338 20.404 1.00 98.25 229 ARG A O 1
ATOM 1671 N N . LYS A 1 230 ? -12.680 -6.743 18.689 1.00 97.62 230 LYS A N 1
ATOM 1672 C CA . LYS A 1 230 ? -11.436 -6.103 18.261 1.00 97.62 230 LYS A CA 1
ATOM 1673 C C . LYS A 1 230 ? -11.705 -5.214 17.054 1.00 97.62 230 LYS A C 1
ATOM 1675 O O . LYS A 1 230 ? -12.466 -5.587 16.160 1.00 97.62 230 LYS A O 1
ATOM 1680 N N . PHE A 1 231 ? -11.102 -4.038 17.047 1.00 97.88 231 PHE A N 1
ATOM 1681 C CA . PHE A 1 231 ? -10.978 -3.164 15.892 1.00 97.88 231 PHE A CA 1
ATOM 1682 C C . PHE A 1 231 ? -9.592 -3.384 15.289 1.00 97.88 231 PHE A C 1
ATOM 1684 O O . PHE A 1 231 ? -8.614 -3.420 16.031 1.00 97.88 231 PHE A O 1
ATOM 1691 N N . ILE A 1 232 ? -9.515 -3.541 13.972 1.00 97.69 232 ILE A N 1
ATOM 1692 C CA . ILE A 1 232 ? -8.281 -3.856 13.254 1.00 97.69 232 ILE A CA 1
ATOM 1693 C C . ILE A 1 232 ? -8.072 -2.792 12.188 1.00 97.69 232 ILE A C 1
ATOM 1695 O O . ILE A 1 232 ? -8.888 -2.651 11.271 1.00 97.69 232 ILE A O 1
ATOM 1699 N N . MET A 1 233 ? -6.975 -2.058 12.316 1.00 96.00 233 MET A N 1
ATOM 1700 C CA . MET A 1 233 ? -6.455 -1.153 11.303 1.00 96.00 233 MET A CA 1
ATOM 1701 C C . MET A 1 233 ? -5.312 -1.865 10.590 1.00 96.00 233 MET A C 1
ATOM 1703 O O . MET A 1 233 ? -4.323 -2.179 11.240 1.00 96.00 233 MET A O 1
ATOM 1707 N N . LYS A 1 234 ? -5.442 -2.117 9.287 1.00 94.56 234 LYS A N 1
ATOM 1708 C CA . LYS A 1 234 ? -4.308 -2.543 8.465 1.00 94.56 234 LYS A CA 1
ATOM 1709 C C . LYS A 1 234 ? -3.844 -1.357 7.637 1.00 94.56 234 LYS A C 1
ATOM 1711 O O . LYS A 1 234 ? -4.667 -0.755 6.938 1.00 94.56 234 LYS A O 1
ATOM 1716 N N . LEU A 1 235 ? -2.574 -1.008 7.754 1.00 94.06 235 LEU A N 1
ATOM 1717 C CA . LEU A 1 235 ? -1.971 0.065 6.977 1.00 94.06 235 LEU A CA 1
ATOM 1718 C C . LEU A 1 235 ? -1.452 -0.479 5.634 1.00 94.06 235 LEU A C 1
ATOM 1720 O O . LEU A 1 235 ? -1.461 -1.690 5.392 1.00 94.06 235 LEU A O 1
ATOM 1724 N N . ILE A 1 236 ? -1.102 0.418 4.712 1.00 91.75 236 ILE A N 1
ATOM 1725 C CA . ILE A 1 236 ? -0.645 0.038 3.361 1.00 91.75 236 ILE A CA 1
ATOM 1726 C C . ILE A 1 236 ? 0.771 -0.567 3.345 1.00 91.75 236 ILE A C 1
ATOM 1728 O O . ILE A 1 236 ? 1.118 -1.267 2.399 1.00 91.75 236 ILE A O 1
ATOM 1732 N N . ASP A 1 237 ? 1.520 -0.410 4.438 1.00 93.06 237 ASP A N 1
ATOM 1733 C CA . ASP A 1 237 ? 2.790 -1.094 4.746 1.00 93.06 237 ASP A CA 1
ATOM 1734 C C . ASP A 1 237 ? 2.609 -2.566 5.194 1.00 93.06 237 ASP A C 1
ATOM 1736 O O . ASP A 1 237 ? 3.548 -3.224 5.638 1.00 93.06 237 ASP A O 1
ATOM 1740 N N . ASN A 1 238 ? 1.380 -3.089 5.104 1.00 89.38 238 ASN A N 1
ATOM 1741 C CA . ASN A 1 238 ? 0.935 -4.411 5.552 1.00 89.38 238 ASN A CA 1
ATOM 1742 C C . ASN A 1 238 ? 0.913 -4.661 7.069 1.00 89.38 238 ASN A C 1
ATOM 1744 O O . ASN A 1 238 ? 0.530 -5.764 7.476 1.00 89.38 238 ASN A O 1
ATOM 1748 N N . THR A 1 239 ? 1.220 -3.675 7.909 1.00 94.75 239 THR A N 1
ATOM 1749 C CA . THR A 1 239 ? 1.135 -3.819 9.367 1.00 94.75 239 THR A CA 1
ATOM 1750 C C . THR A 1 239 ? -0.319 -3.822 9.852 1.00 94.75 239 THR A C 1
ATOM 1752 O O . THR A 1 239 ? -1.183 -3.119 9.322 1.00 94.75 239 THR A O 1
ATOM 1755 N N . GLU A 1 240 ? -0.618 -4.642 10.868 1.00 95.81 240 GLU A N 1
ATOM 1756 C CA . GLU A 1 240 ? -1.924 -4.672 11.537 1.00 95.81 240 GLU A CA 1
ATOM 1757 C C . GLU A 1 240 ? -1.832 -4.117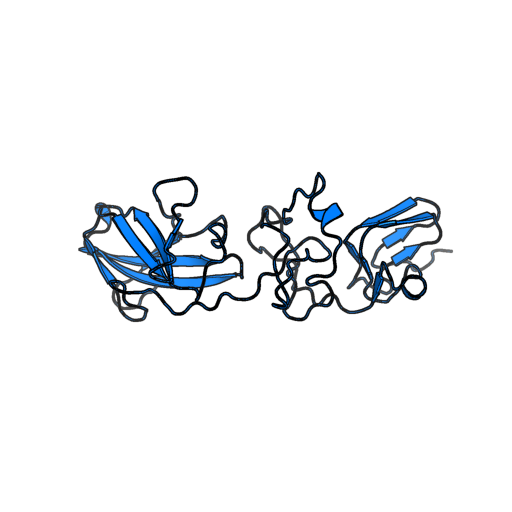 12.964 1.00 95.81 240 GLU A C 1
ATOM 1759 O O . GLU A 1 240 ? -1.028 -4.560 13.784 1.00 95.81 240 GLU A O 1
ATOM 1764 N N . HIS A 1 241 ? -2.727 -3.186 13.292 1.00 97.44 241 HIS A N 1
ATOM 1765 C CA . HIS A 1 241 ? -2.846 -2.578 14.611 1.00 97.44 241 HIS A CA 1
ATOM 1766 C C . HIS A 1 241 ? -4.233 -2.827 15.191 1.00 97.44 241 HIS A C 1
ATOM 1768 O O . HIS A 1 241 ? -5.262 -2.495 14.590 1.00 97.44 241 HIS A O 1
ATOM 1774 N N . VAL A 1 242 ? -4.262 -3.408 16.389 1.00 97.50 242 VAL A N 1
ATOM 1775 C CA . VAL A 1 242 ? -5.485 -3.918 17.007 1.00 97.50 242 VAL A CA 1
ATOM 1776 C C . VAL A 1 242 ? -5.812 -3.143 18.275 1.00 97.50 242 VAL A C 1
ATOM 1778 O O . VAL A 1 242 ? -4.965 -2.995 19.146 1.00 97.50 242 VAL A O 1
ATOM 1781 N N . ALA A 1 243 ? -7.061 -2.704 18.414 1.00 97.62 243 ALA A N 1
ATOM 1782 C CA . ALA A 1 243 ? -7.598 -2.166 19.661 1.00 97.62 243 ALA A CA 1
ATOM 1783 C C . ALA A 1 243 ? -8.761 -3.035 20.152 1.00 97.62 243 ALA A C 1
ATOM 1785 O O . ALA A 1 243 ? -9.647 -3.405 19.377 1.00 97.62 243 ALA A O 1
ATOM 1786 N N . LEU A 1 244 ? -8.771 -3.356 21.446 1.00 97.81 244 LEU A N 1
ATOM 1787 C CA . LEU A 1 244 ? -9.833 -4.140 22.076 1.00 97.81 244 LEU A CA 1
ATOM 1788 C C . LEU A 1 244 ? -10.913 -3.214 22.636 1.00 97.81 244 LEU A C 1
ATOM 1790 O O . LEU A 1 244 ? -10.604 -2.166 23.207 1.00 97.81 244 LEU A O 1
ATOM 1794 N N . PHE A 1 245 ? -12.175 -3.609 22.487 1.00 98.38 245 PHE A N 1
ATOM 1795 C CA . PHE A 1 245 ? -13.334 -2.857 22.956 1.00 98.38 245 PHE A CA 1
ATOM 1796 C C . PHE A 1 245 ? -14.315 -3.754 23.704 1.00 98.38 245 PHE A C 1
ATOM 1798 O O . PHE A 1 245 ? -14.677 -4.824 23.215 1.00 98.38 245 PHE A O 1
ATOM 1805 N N . SER A 1 246 ? -14.791 -3.265 24.849 1.00 98.12 246 SER A N 1
ATOM 1806 C CA . SER A 1 246 ? -15.965 -3.778 25.556 1.00 98.12 246 SER A CA 1
ATOM 1807 C C . SER A 1 246 ? -17.108 -2.778 25.409 1.00 98.12 246 SER A C 1
ATOM 1809 O O . SER A 1 246 ? -16.920 -1.565 25.564 1.00 98.12 246 SER A O 1
ATOM 1811 N N . PHE A 1 247 ? -18.293 -3.273 25.070 1.00 98.50 247 PHE A N 1
ATOM 1812 C CA . PHE A 1 247 ? -19.460 -2.449 24.796 1.00 98.50 247 PHE A CA 1
ATOM 1813 C C . PHE A 1 247 ? -20.469 -2.546 25.936 1.00 98.50 247 PHE A C 1
ATOM 1815 O O . PHE A 1 247 ? -21.002 -3.618 26.208 1.00 98.50 247 PHE A O 1
ATOM 1822 N N . ARG A 1 248 ? -20.772 -1.408 26.563 1.00 96.12 248 ARG A N 1
ATOM 1823 C CA . ARG A 1 248 ? -21.822 -1.262 27.585 1.00 96.12 248 ARG A CA 1
ATOM 1824 C C . ARG A 1 248 ? -23.061 -0.535 27.069 1.00 96.12 248 ARG A C 1
ATOM 1826 O O . ARG A 1 248 ? -22.968 0.145 26.016 1.00 96.12 248 ARG A O 1
#

pLDDT: mean 93.0, std 8.53, range [39.56, 98.62]

Secondary structure (DSSP, 8-state):
------SSEEESSSEEEEES-EE-S-SS-SEEE-SEEEEES-EEETT-TTTGGG-TTTEEES---EEEEE--SSSS-EEEEPTT-TTTT-S-HHHHHSTTTTTB-TTS-BS-B-SSSSS--BPPSSS----PPP---EEPTTPPPTTSEEEE-TTSEEEEEEE-SS---S--B-TT--EEEEE-TTT--B-SPPEEPB-SSSS-EEEETTTTEEEEEEE--GGGTT-EEEEEEEBTTS-EEEEEEEE-

Organism: NCBI:txid686340

Radius of gyration: 22.8 Å; chains: 1; bounding box: 53×50×63 Å

Sequence (248 aa):
MGGPYVGGIRNFSGTLNLANTIVANNDRVDCENAGTLNISGVNLIGDGSCDASSDPAHFIIGSPDLGPLADNGGPTQTHALSAGSLAIDQADNTICAAAPVNNLDQRNQFRPVDGDGDGTAVCDIGAYEFVPPYPFSGFIPPLVNPPMANTVKAGRAVPIKLSLGGDYGLNIVSALYPKSQPVACESGAPLGDLEKTMTQGKNGLRYNPITNAYTYVWKTKRAWAGTCRKFIMKLIDNTEHVALFSFR